Protein AF-A0A7S0R3X5-F1 (afdb_monomer_lite)

Foldseek 3Di:
DDDDDDPPDDDDDDDDPPDPVDDDDPVVVVVDDDDDDDADDPVVQLVVLLCLLLVLCPPAAPQQSVCSNLLSVLLSQLLVVLPVPQDADPVLNVSDGDCVLVVQLSLQLSLADRVAPNANLQSLLSSLLSQCLSRVVSDDDPVVNVVSVVSNLVSSCVRCCVRPHSCSSPDPDSFWAQQLDADPVRGGRTGGDPDVVSLVVSVVVVLVVCVVPDPRDPDDDDPVLSVLLRSVRSQVPDDVRDDDDDDDPPPCPVVSD

pLDDT: mean 91.92, std 6.53, range [55.34, 98.31]

Secondary structure (DSSP, 8-state):
-------S--------TT-TT----HHHHTTS-----PPPPHHHHHHHHHHHHHHHHTTS-HHHHTTHHHHHHHHHHHHHHHHHHS---SS-TT----HHHHHHHHHHHTT--TTT--SHHHHHHHHHHHHHHHTGGG--SHHHHHHHHHHHHHHHHHHHGGGT-HHHHHPSP--EESSS-B-TT-PBP-EE---HHHHHHHHHHHHHHHHHHSS-------HHHHHHHHHHHHHHTSTT------S-TTSSHHHH-

InterPro domains:
  IPR024317 Dynein heavy chain, AAA module D4 [PF12780] (217-256)
  IPR026983 Dynein heavy chain [PTHR22878] (3-257)
  IPR027417 P-loop containing nucleoside triphosphate hydrolase [G3DSA:3.40.50.300] (197-257)
  IPR027417 P-loop containing nucleoside triphosphate hydrolase [SSF52540] (6-150)
  IPR041589 Dynein heavy chain 3, AAA+ lid domain [PF17857] (71-164)

Organism: NCBI:txid1034604

Structure (mmCIF, N/CA/C/O backbone):
data_AF-A0A7S0R3X5-F1
#
_entry.id   AF-A0A7S0R3X5-F1
#
loop_
_atom_site.group_PDB
_atom_site.id
_atom_site.type_symbol
_atom_site.label_atom_id
_atom_site.label_alt_id
_atom_site.label_comp_id
_atom_site.label_asym_id
_atom_site.label_entity_id
_atom_site.label_seq_id
_atom_site.pdbx_PDB_ins_code
_atom_site.Cartn_x
_atom_site.Cartn_y
_atom_site.Cartn_z
_atom_site.occupancy
_atom_site.B_iso_or_equiv
_atom_site.auth_seq_id
_atom_site.auth_comp_id
_atom_site.auth_asym_id
_atom_site.auth_atom_id
_atom_site.pdbx_PDB_model_num
ATOM 1 N N . ILE A 1 1 ? 49.487 -18.764 -10.026 1.00 67.25 1 ILE A N 1
ATOM 2 C CA . ILE A 1 1 ? 48.116 -18.370 -10.435 1.00 67.25 1 ILE A CA 1
ATOM 3 C C . ILE A 1 1 ? 47.310 -19.656 -10.542 1.00 67.25 1 ILE A C 1
ATOM 5 O O . ILE A 1 1 ? 47.700 -20.511 -11.323 1.00 67.25 1 ILE A O 1
ATOM 9 N N . VAL A 1 2 ? 46.287 -19.847 -9.706 1.00 80.44 2 VAL A N 1
ATOM 10 C CA . VAL A 1 2 ? 45.426 -21.042 -9.770 1.00 80.44 2 VAL A CA 1
ATOM 11 C C . VAL A 1 2 ? 44.300 -20.752 -10.759 1.00 80.44 2 VAL A C 1
ATOM 13 O O . VAL A 1 2 ? 43.538 -19.808 -10.552 1.00 80.44 2 VAL A O 1
ATOM 16 N N . LEU A 1 3 ? 44.229 -21.523 -11.843 1.00 87.94 3 LEU A N 1
ATOM 17 C CA . LEU A 1 3 ? 43.143 -21.438 -12.818 1.00 87.94 3 LEU A CA 1
ATOM 18 C C . LEU A 1 3 ? 41.879 -22.057 -12.216 1.00 87.94 3 LEU A C 1
ATOM 20 O O . LEU A 1 3 ? 41.934 -23.135 -11.628 1.00 87.94 3 LEU A O 1
ATOM 24 N N . LYS A 1 4 ? 40.752 -21.356 -12.350 1.00 89.62 4 LYS A N 1
ATOM 25 C CA . LYS A 1 4 ? 39.434 -21.858 -11.956 1.00 89.62 4 LYS A CA 1
ATOM 26 C C . LYS A 1 4 ? 38.615 -22.113 -13.212 1.00 89.62 4 LYS A C 1
ATOM 28 O O . LYS A 1 4 ? 38.440 -21.202 -14.017 1.00 89.62 4 LYS A O 1
ATOM 33 N N . GLU A 1 5 ? 38.116 -23.332 -13.348 1.00 92.81 5 GLU A N 1
ATOM 34 C CA . GLU A 1 5 ? 37.177 -23.719 -14.396 1.00 92.81 5 GLU A CA 1
ATOM 35 C C . GLU A 1 5 ? 35.752 -23.662 -13.836 1.00 92.81 5 GLU A C 1
ATOM 37 O O . GLU A 1 5 ? 35.477 -24.207 -12.765 1.00 92.81 5 GLU A O 1
ATOM 42 N N . ILE A 1 6 ? 34.855 -22.951 -14.526 1.00 91.25 6 ILE A N 1
ATOM 43 C CA . ILE A 1 6 ? 33.441 -22.861 -14.148 1.00 91.25 6 ILE A CA 1
ATOM 44 C C . ILE A 1 6 ? 32.670 -23.870 -14.994 1.00 91.25 6 ILE A C 1
ATOM 46 O O . ILE A 1 6 ? 32.537 -23.696 -16.203 1.00 91.25 6 ILE A O 1
ATOM 50 N N . VAL A 1 7 ? 32.146 -24.908 -14.347 1.00 94.94 7 VAL A N 1
ATOM 51 C CA . VAL A 1 7 ? 31.369 -25.976 -14.988 1.00 94.94 7 VAL A CA 1
ATOM 52 C C . VAL A 1 7 ? 29.891 -25.807 -14.624 1.00 94.94 7 VAL A C 1
ATOM 54 O O . VAL A 1 7 ? 29.571 -25.510 -13.475 1.00 94.94 7 VAL A O 1
ATOM 57 N N . ASN A 1 8 ? 28.985 -26.000 -15.590 1.00 94.50 8 ASN A N 1
ATOM 58 C CA . ASN A 1 8 ? 27.523 -25.969 -15.407 1.00 94.50 8 ASN A CA 1
ATOM 59 C C . ASN A 1 8 ? 26.950 -24.658 -14.822 1.00 94.50 8 ASN A C 1
ATOM 61 O O . ASN A 1 8 ? 26.074 -24.688 -13.960 1.00 94.50 8 ASN A O 1
ATOM 65 N N . CYS A 1 9 ? 27.410 -23.500 -15.303 1.00 93.94 9 CYS A N 1
ATOM 66 C CA . CYS A 1 9 ? 26.859 -22.197 -14.918 1.00 93.94 9 CYS A CA 1
ATOM 67 C C . CYS A 1 9 ? 26.084 -21.550 -16.076 1.00 93.94 9 CYS A C 1
ATOM 69 O O . CYS A 1 9 ? 26.522 -21.589 -17.225 1.00 93.94 9 CYS A O 1
ATOM 71 N N . GLN A 1 10 ? 24.945 -20.930 -15.761 1.00 93.88 10 GLN A N 1
ATOM 72 C CA . GLN A 1 10 ? 24.183 -20.078 -16.673 1.00 93.88 10 GLN A CA 1
ATOM 73 C C . GLN A 1 10 ? 24.061 -18.679 -16.071 1.00 93.88 10 GLN A C 1
ATOM 75 O O . GLN A 1 10 ? 23.895 -18.530 -14.860 1.00 93.88 10 GLN A O 1
ATOM 80 N N . TYR A 1 11 ? 24.128 -17.657 -16.922 1.00 91.62 11 TYR A N 1
ATOM 81 C CA . TYR A 1 11 ? 24.036 -16.261 -16.510 1.00 91.62 11 TYR A CA 1
ATOM 82 C C . TYR A 1 11 ? 22.752 -15.626 -17.034 1.00 91.62 11 TYR A C 1
ATOM 84 O O . TYR A 1 11 ? 22.447 -15.693 -18.223 1.00 91.62 11 TYR A O 1
ATOM 92 N N . THR A 1 12 ? 22.053 -14.933 -16.142 1.00 93.25 12 THR A N 1
ATOM 93 C CA . THR A 1 12 ? 20.916 -14.067 -16.463 1.00 93.25 12 THR A CA 1
ATOM 94 C C . THR A 1 12 ? 21.134 -12.723 -15.789 1.00 93.25 12 THR A C 1
ATOM 96 O O . THR A 1 12 ? 21.519 -12.671 -14.622 1.00 93.25 12 THR A O 1
ATOM 99 N N . ALA A 1 13 ? 20.895 -11.638 -16.521 1.00 90.06 13 ALA A N 1
ATOM 100 C CA . ALA A 1 13 ? 21.049 -10.273 -16.034 1.00 90.06 13 ALA A CA 1
ATOM 101 C C . ALA A 1 13 ? 19.840 -9.429 -16.453 1.00 90.06 13 ALA A C 1
ATOM 103 O O . ALA A 1 13 ? 19.244 -9.666 -17.503 1.00 90.06 13 ALA A O 1
ATOM 104 N N . CYS A 1 14 ? 19.485 -8.436 -15.639 1.00 88.50 14 CYS A N 1
ATOM 105 C CA . CYS A 1 14 ? 18.451 -7.456 -15.948 1.00 88.50 14 CYS A CA 1
ATOM 106 C C . CYS A 1 14 ? 18.970 -6.039 -15.681 1.00 88.50 14 CYS A C 1
ATOM 108 O O . CYS A 1 14 ? 19.863 -5.830 -14.860 1.00 88.50 14 CYS A O 1
ATOM 110 N N . MET A 1 15 ? 18.425 -5.065 -16.404 1.00 85.00 15 MET A N 1
ATOM 111 C CA . MET A 1 15 ? 18.825 -3.664 -16.314 1.00 85.00 15 MET A CA 1
ATOM 112 C C . MET A 1 15 ? 17.597 -2.778 -16.520 1.00 85.00 15 MET A C 1
ATOM 114 O O . MET A 1 15 ? 16.701 -3.133 -17.285 1.00 85.00 15 MET A O 1
ATOM 118 N N . ASN A 1 16 ? 17.542 -1.637 -15.834 1.00 80.12 16 ASN A N 1
ATOM 119 C CA . ASN A 1 16 ? 16.460 -0.673 -16.016 1.00 80.12 16 ASN A CA 1
ATOM 120 C C . ASN A 1 16 ? 16.736 0.169 -17.279 1.00 80.12 16 ASN A C 1
ATOM 122 O O . ASN A 1 16 ? 17.822 0.747 -17.368 1.00 80.12 16 ASN A O 1
ATOM 126 N N . PRO A 1 17 ? 15.800 0.263 -18.242 1.00 69.94 17 PRO A N 1
ATOM 127 C CA . PRO A 1 17 ? 16.008 1.030 -19.472 1.00 69.94 17 PRO A CA 1
ATOM 128 C C . PRO A 1 17 ? 16.150 2.546 -19.247 1.00 69.94 17 PRO A C 1
ATOM 130 O O . PRO A 1 17 ? 16.692 3.236 -20.106 1.00 69.94 17 PRO A O 1
ATOM 133 N N . THR A 1 18 ? 15.674 3.078 -18.115 1.00 58.88 18 THR 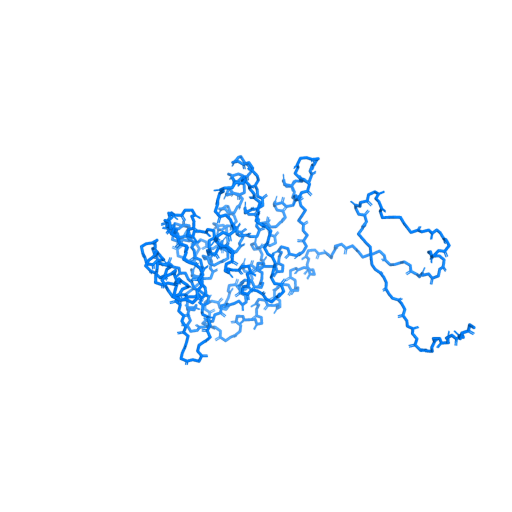A N 1
ATOM 134 C CA . THR A 1 18 ? 15.363 4.514 -17.967 1.00 58.88 18 THR A CA 1
ATOM 135 C C . THR A 1 18 ? 16.392 5.329 -17.171 1.00 58.88 18 THR A C 1
ATOM 137 O O . THR A 1 18 ? 16.029 6.314 -16.534 1.00 58.88 18 THR A O 1
ATOM 140 N N . ALA A 1 19 ? 17.684 4.991 -17.185 1.00 55.34 19 ALA A N 1
ATOM 141 C CA . ALA A 1 19 ? 18.680 5.924 -16.640 1.00 55.34 19 ALA A CA 1
ATOM 142 C C . ALA A 1 19 ? 19.951 5.976 -17.484 1.00 55.34 19 ALA A C 1
ATOM 144 O O . ALA A 1 19 ? 20.592 4.956 -17.721 1.00 55.34 19 ALA A O 1
ATOM 145 N N . GLY A 1 20 ? 20.322 7.193 -17.900 1.00 57.72 20 GLY A N 1
ATOM 146 C CA . GLY A 1 20 ? 21.419 7.497 -18.829 1.00 57.72 20 GLY A CA 1
ATOM 147 C C . GLY A 1 20 ? 22.824 7.054 -18.399 1.00 57.72 20 GLY A C 1
ATOM 148 O O . GLY A 1 20 ? 23.781 7.285 -19.131 1.00 57.72 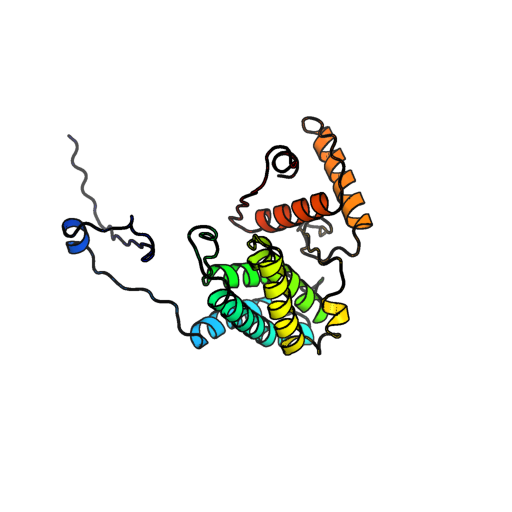20 GLY A O 1
ATOM 149 N N . SER A 1 21 ? 22.960 6.409 -17.240 1.00 64.12 21 SER A N 1
ATOM 150 C CA . SER A 1 21 ? 24.188 5.785 -16.744 1.00 64.12 21 SER A CA 1
ATOM 151 C C . SER A 1 21 ? 24.261 4.268 -16.986 1.00 64.12 21 SER A C 1
ATOM 153 O O . SER A 1 21 ? 25.326 3.681 -16.797 1.00 64.12 21 SER A O 1
ATOM 155 N N . PHE A 1 22 ? 23.179 3.617 -17.425 1.00 73.88 22 PHE A N 1
ATOM 156 C CA . PHE A 1 22 ? 23.127 2.167 -17.631 1.00 73.88 22 PHE A CA 1
ATOM 157 C C . PHE A 1 22 ? 23.398 1.790 -19.095 1.00 73.88 22 PHE A C 1
ATOM 159 O O . PHE A 1 22 ? 22.478 1.584 -19.882 1.00 73.88 22 PHE A O 1
ATOM 166 N N . ASN A 1 23 ? 24.678 1.682 -19.464 1.00 78.31 23 ASN A N 1
ATOM 167 C CA . ASN A 1 23 ? 25.098 1.221 -20.791 1.00 78.31 23 ASN A CA 1
ATOM 168 C C . ASN A 1 23 ? 25.833 -0.121 -20.699 1.00 78.31 23 ASN A C 1
ATOM 170 O O . ASN A 1 23 ? 26.762 -0.280 -19.906 1.00 78.31 23 ASN A O 1
ATOM 174 N N . ILE A 1 24 ? 25.464 -1.077 -21.555 1.00 83.50 24 ILE A N 1
ATOM 175 C CA . ILE A 1 24 ? 26.179 -2.352 -21.696 1.00 83.50 24 ILE A CA 1
ATOM 176 C C . ILE A 1 24 ? 27.199 -2.203 -22.821 1.00 83.50 24 ILE A C 1
ATOM 178 O O . ILE A 1 24 ? 26.866 -1.795 -23.934 1.00 83.50 24 ILE A O 1
ATOM 182 N N . THR A 1 25 ? 28.460 -2.547 -22.554 1.00 88.19 25 THR A N 1
ATOM 183 C CA . THR A 1 25 ? 29.486 -2.507 -23.602 1.00 88.19 25 THR A CA 1
ATOM 184 C C . THR A 1 25 ? 29.156 -3.518 -24.711 1.00 88.19 25 THR A C 1
ATOM 186 O O . THR A 1 25 ? 28.799 -4.661 -24.404 1.00 88.19 25 THR A O 1
ATOM 189 N N . PRO A 1 26 ? 29.348 -3.182 -26.003 1.00 90.44 26 PRO A N 1
ATOM 190 C CA . PRO A 1 26 ? 29.063 -4.111 -27.100 1.00 90.44 26 PRO A CA 1
ATOM 191 C C . PRO A 1 26 ? 29.815 -5.445 -26.992 1.00 90.44 26 PRO A C 1
ATOM 193 O O . PRO A 1 26 ? 29.329 -6.471 -27.459 1.00 90.44 26 PRO A O 1
ATOM 196 N N . ARG A 1 27 ? 30.996 -5.452 -26.356 1.00 94.38 27 ARG A N 1
ATOM 197 C CA . ARG A 1 27 ? 31.781 -6.669 -26.108 1.00 94.38 27 ARG A CA 1
ATOM 198 C C . ARG A 1 27 ? 31.056 -7.631 -25.170 1.00 94.38 27 ARG A C 1
ATOM 200 O O . ARG A 1 27 ? 31.008 -8.819 -25.468 1.00 94.38 27 ARG A O 1
ATOM 207 N N . MET A 1 28 ? 30.502 -7.119 -24.072 1.00 89.62 28 MET A N 1
ATOM 208 C CA . MET A 1 28 ? 29.738 -7.935 -23.131 1.00 89.62 28 MET A CA 1
ATOM 209 C C . MET A 1 28 ? 28.397 -8.341 -23.742 1.00 89.62 28 MET A C 1
ATOM 211 O O . MET A 1 28 ? 28.028 -9.505 -23.679 1.00 89.62 28 MET A O 1
ATOM 215 N N . GLN A 1 29 ? 27.726 -7.423 -24.444 1.00 89.62 29 GLN A N 1
ATOM 216 C CA . GLN A 1 29 ? 26.434 -7.687 -25.079 1.00 89.62 29 GLN A CA 1
ATOM 217 C C . GLN A 1 29 ? 26.472 -8.846 -26.091 1.00 89.62 29 GLN A C 1
ATOM 219 O O . GLN A 1 29 ? 25.501 -9.584 -26.200 1.00 89.62 29 GLN A O 1
ATOM 224 N N . ARG A 1 30 ? 27.589 -9.059 -26.800 1.00 92.75 30 ARG A N 1
ATOM 225 C CA . ARG A 1 30 ? 27.747 -10.201 -27.726 1.00 92.75 30 ARG A CA 1
ATOM 226 C C . ARG A 1 30 ? 27.675 -11.572 -27.043 1.00 92.75 30 ARG A C 1
ATOM 228 O O . ARG A 1 30 ? 27.458 -12.559 -27.734 1.00 92.75 30 ARG A O 1
ATOM 235 N N . GLN A 1 31 ? 27.886 -11.640 -25.728 1.00 92.56 31 GLN A N 1
ATOM 236 C CA . GLN A 1 31 ? 27.835 -12.886 -24.955 1.00 92.56 31 GLN A CA 1
ATOM 237 C C . GLN A 1 31 ? 26.421 -13.224 -24.461 1.00 92.56 31 GLN A C 1
ATOM 239 O O . GLN A 1 31 ? 26.206 -14.321 -23.954 1.00 92.56 31 GLN A O 1
ATOM 244 N N . PHE A 1 32 ? 25.465 -12.302 -24.602 1.00 92.56 32 PHE A N 1
ATOM 245 C CA . PHE A 1 32 ? 24.109 -12.443 -24.080 1.00 92.56 32 PHE A CA 1
ATOM 246 C C . PHE A 1 32 ? 23.070 -12.278 -25.189 1.00 92.56 32 PHE A C 1
ATOM 248 O O . PHE A 1 32 ? 23.184 -11.410 -26.054 1.00 92.56 32 PHE A O 1
ATOM 255 N N . VAL A 1 33 ? 22.001 -13.069 -25.112 1.00 92.50 33 VAL A N 1
ATOM 256 C CA . VAL A 1 33 ? 20.750 -12.775 -25.820 1.00 92.50 33 VAL A CA 1
ATOM 257 C C . VAL A 1 33 ? 19.966 -11.762 -24.989 1.00 92.50 33 VAL A C 1
ATOM 259 O O . VAL A 1 33 ? 19.742 -11.981 -23.800 1.00 92.50 33 VAL A O 1
ATOM 262 N N . THR A 1 34 ? 19.537 -10.661 -25.607 1.00 89.69 34 THR A N 1
ATOM 263 C CA . THR A 1 34 ? 18.721 -9.642 -24.931 1.00 89.69 34 THR A CA 1
ATOM 264 C C . THR A 1 34 ? 17.245 -9.871 -25.192 1.00 89.69 34 THR A C 1
ATOM 266 O O . THR A 1 34 ? 16.811 -9.917 -26.341 1.00 89.69 34 THR A O 1
ATOM 269 N N . LEU A 1 35 ? 16.471 -9.940 -24.111 1.00 91.31 35 LEU A N 1
ATOM 270 C CA . LEU A 1 35 ? 15.014 -9.986 -24.140 1.00 91.31 35 LEU A CA 1
ATOM 271 C C . LEU A 1 35 ? 14.468 -8.689 -23.540 1.00 91.31 35 LEU A C 1
ATOM 273 O O . LEU A 1 35 ? 14.763 -8.356 -22.392 1.00 91.31 35 LEU A O 1
ATOM 277 N N . ALA A 1 36 ? 13.679 -7.947 -24.316 1.00 88.62 36 ALA A N 1
ATOM 278 C CA . ALA A 1 36 ? 13.024 -6.740 -23.831 1.00 88.62 36 ALA A CA 1
ATOM 279 C C . ALA A 1 36 ? 11.737 -7.115 -23.084 1.00 88.62 36 ALA A C 1
ATOM 281 O O . ALA A 1 36 ? 10.758 -7.535 -23.699 1.00 88.62 36 ALA A O 1
ATOM 282 N N . VAL A 1 37 ? 11.735 -6.952 -21.761 1.00 87.06 37 VAL A N 1
ATOM 283 C CA . VAL A 1 37 ? 10.557 -7.199 -20.919 1.00 87.06 37 VAL A CA 1
ATOM 284 C C . VAL A 1 37 ? 9.789 -5.892 -20.754 1.00 87.06 37 VAL A C 1
ATOM 286 O O . VAL A 1 37 ? 10.240 -4.980 -20.064 1.00 87.06 37 VAL A O 1
ATOM 289 N N . GLN A 1 38 ? 8.646 -5.794 -21.427 1.00 84.38 38 GLN A N 1
ATOM 290 C CA . GLN A 1 38 ? 7.736 -4.655 -21.318 1.00 84.38 38 GLN A CA 1
ATOM 291 C C . GLN A 1 38 ? 6.718 -4.874 -20.198 1.00 84.38 38 GLN A C 1
ATOM 293 O O . GLN A 1 38 ? 6.539 -5.992 -19.710 1.00 84.38 38 GLN A O 1
ATOM 298 N N . MET A 1 39 ? 6.027 -3.800 -19.811 1.00 83.50 39 MET A N 1
ATOM 299 C CA . MET A 1 39 ? 4.882 -3.926 -18.915 1.00 83.50 39 MET A CA 1
ATOM 300 C C . MET A 1 39 ? 3.825 -4.853 -19.542 1.00 83.50 39 MET A C 1
ATOM 302 O O . MET A 1 39 ? 3.508 -4.696 -20.725 1.00 83.50 39 MET A O 1
ATOM 306 N N . PRO A 1 40 ? 3.280 -5.815 -18.779 1.00 90.75 40 PRO A N 1
ATOM 307 C CA . PRO A 1 40 ? 2.222 -6.690 -19.259 1.00 90.75 40 PRO A CA 1
ATOM 308 C C . PRO A 1 40 ? 0.954 -5.893 -19.586 1.00 90.75 40 PRO A C 1
ATOM 310 O O . PRO A 1 40 ? 0.707 -4.821 -19.032 1.00 90.75 40 PRO A O 1
ATOM 313 N N . GLY A 1 41 ? 0.133 -6.441 -20.484 1.00 91.12 41 GLY A N 1
ATOM 314 C CA . GLY A 1 41 ? -1.157 -5.848 -20.829 1.00 91.12 41 GLY A CA 1
ATOM 315 C C . GLY A 1 41 ? -2.112 -5.782 -19.626 1.00 91.12 41 GLY A C 1
ATOM 316 O O . GLY A 1 41 ? -1.991 -6.594 -18.703 1.00 91.12 41 GLY A O 1
ATOM 317 N N . PRO A 1 42 ? -3.089 -4.857 -19.637 1.00 91.56 42 PRO A N 1
ATOM 318 C CA . PRO A 1 42 ? -3.989 -4.617 -18.505 1.00 91.56 42 PRO A CA 1
ATOM 319 C C . PRO A 1 42 ? -4.774 -5.866 -18.082 1.00 91.56 42 PRO A C 1
ATOM 321 O O . PRO A 1 42 ? -4.923 -6.107 -16.889 1.00 91.56 42 PRO A O 1
ATOM 324 N N . GLU A 1 43 ? -5.188 -6.709 -19.031 1.00 94.69 43 GLU A N 1
ATOM 325 C CA . GLU A 1 43 ? -5.900 -7.963 -18.739 1.00 94.69 43 GLU A CA 1
ATOM 326 C C . GLU A 1 43 ? -5.040 -8.968 -17.962 1.00 94.69 43 GLU A C 1
ATOM 328 O O . GLU A 1 43 ? -5.515 -9.628 -17.039 1.00 94.69 43 GLU A O 1
ATOM 333 N N . ILE A 1 44 ? -3.746 -9.051 -18.290 1.00 95.44 44 ILE A N 1
ATOM 334 C CA . ILE A 1 44 ? -2.799 -9.926 -17.587 1.00 95.44 44 ILE A CA 1
ATOM 335 C C . ILE A 1 44 ? -2.578 -9.398 -16.171 1.00 95.44 44 ILE A C 1
ATOM 337 O O . ILE A 1 44 ? -2.637 -10.165 -15.213 1.00 95.44 44 ILE A O 1
ATOM 341 N N . VAL A 1 45 ? -2.371 -8.084 -16.033 1.00 94.88 45 VAL A N 1
ATOM 342 C CA . VAL A 1 45 ? -2.238 -7.424 -14.727 1.00 94.88 45 VAL A CA 1
ATOM 343 C C . VAL A 1 45 ? -3.468 -7.707 -13.866 1.00 94.88 45 VAL A C 1
ATOM 345 O O . VAL A 1 45 ? -3.328 -8.183 -12.739 1.00 94.88 45 VAL A O 1
ATOM 348 N N . ARG A 1 46 ? -4.669 -7.491 -14.413 1.00 97.00 46 ARG A N 1
ATOM 349 C CA . ARG A 1 46 ? -5.934 -7.777 -13.734 1.00 97.00 46 ARG A CA 1
ATOM 350 C C . ARG A 1 46 ? -6.019 -9.232 -13.295 1.00 97.00 46 ARG A C 1
ATOM 352 O O . ARG A 1 46 ? -6.298 -9.482 -12.128 1.00 97.00 46 ARG A O 1
ATOM 359 N N . SER A 1 47 ? -5.728 -10.176 -14.189 1.00 97.56 47 SER A N 1
ATOM 360 C CA . SER A 1 47 ? -5.776 -11.608 -13.879 1.00 97.56 47 SER A CA 1
ATOM 361 C C . SER A 1 47 ? -4.834 -11.993 -12.736 1.00 97.56 47 SER A C 1
ATOM 363 O O . SER A 1 47 ? -5.235 -12.753 -11.858 1.00 97.56 47 SER A O 1
ATOM 365 N N . VAL A 1 48 ? -3.601 -11.475 -12.726 1.00 97.00 48 VAL A N 1
ATOM 366 C CA . VAL A 1 48 ? -2.603 -11.792 -11.691 1.00 97.00 48 VAL A CA 1
ATOM 367 C C . VAL A 1 48 ? -3.065 -11.304 -10.320 1.00 97.00 48 VAL A C 1
ATOM 369 O O . VAL A 1 48 ? -3.104 -12.083 -9.369 1.00 97.00 48 VAL A O 1
ATOM 372 N N . TYR A 1 49 ? -3.445 -10.029 -10.206 1.00 97.62 49 TYR A N 1
ATOM 373 C CA . TYR A 1 49 ? -3.854 -9.473 -8.914 1.00 97.62 49 TYR A CA 1
ATOM 374 C C . TYR A 1 49 ? -5.216 -9.995 -8.455 1.00 97.62 49 TYR A C 1
ATOM 376 O O . TYR A 1 49 ? -5.409 -10.191 -7.258 1.00 97.62 49 TYR A O 1
ATOM 384 N N . PHE A 1 50 ? -6.124 -10.303 -9.386 1.00 98.00 50 PHE A N 1
ATOM 385 C CA . PHE A 1 50 ? -7.378 -10.983 -9.069 1.00 98.00 50 PHE A CA 1
ATOM 386 C C . PHE A 1 50 ? -7.133 -12.341 -8.421 1.00 98.00 50 PHE A C 1
ATOM 388 O O . PHE A 1 50 ? -7.645 -12.571 -7.336 1.00 98.00 50 PHE A O 1
ATOM 395 N N . GLN A 1 51 ? -6.298 -13.199 -9.011 1.00 98.00 51 GLN A N 1
ATOM 396 C CA . GLN A 1 51 ? -6.010 -14.520 -8.439 1.00 98.00 51 GLN A CA 1
ATOM 397 C C . GLN A 1 51 ? -5.384 -14.440 -7.040 1.00 98.00 51 GLN A C 1
ATOM 399 O O . GLN A 1 51 ? -5.699 -15.263 -6.184 1.00 98.00 51 GLN A O 1
ATOM 404 N N . ILE A 1 52 ? -4.524 -13.447 -6.794 1.00 97.81 52 ILE A N 1
ATOM 405 C CA . ILE A 1 52 ? -3.900 -13.238 -5.479 1.00 97.81 52 ILE A CA 1
ATOM 406 C C . ILE A 1 52 ? -4.948 -12.832 -4.438 1.00 97.81 52 ILE A C 1
ATOM 408 O O . ILE A 1 52 ? -5.027 -13.448 -3.376 1.00 97.81 52 ILE A O 1
ATOM 412 N N . ILE A 1 53 ? -5.744 -11.801 -4.734 1.00 98.00 53 ILE A N 1
ATOM 413 C CA . ILE A 1 53 ? -6.726 -11.266 -3.784 1.00 98.00 53 ILE A CA 1
ATOM 414 C C . ILE A 1 53 ? -7.876 -12.250 -3.572 1.00 98.00 53 ILE A C 1
ATOM 416 O O . ILE A 1 53 ? -8.263 -12.488 -2.434 1.00 98.00 53 ILE A O 1
ATOM 420 N N . ASP A 1 54 ? -8.387 -12.855 -4.640 1.00 97.94 54 ASP A N 1
ATOM 421 C CA . ASP A 1 54 ? -9.473 -13.831 -4.565 1.00 97.94 54 ASP A CA 1
ATOM 422 C C . ASP A 1 54 ? -9.047 -15.101 -3.822 1.00 97.94 54 ASP A C 1
ATOM 424 O O . ASP A 1 54 ? -9.770 -15.592 -2.959 1.00 97.94 54 ASP A O 1
ATOM 428 N N . GLY A 1 55 ? -7.822 -15.574 -4.072 1.00 97.81 55 GLY A N 1
ATOM 429 C CA . GLY A 1 55 ? -7.235 -16.681 -3.324 1.00 97.81 55 GLY A CA 1
ATOM 430 C C . GLY A 1 55 ? -7.082 -16.375 -1.832 1.00 97.81 55 GLY A C 1
ATOM 431 O O . GLY A 1 55 ? -7.358 -17.246 -1.011 1.00 97.81 55 GLY A O 1
ATOM 432 N N . HIS A 1 56 ? -6.687 -15.146 -1.475 1.00 97.69 56 HIS A N 1
ATOM 433 C CA . HIS A 1 56 ? -6.573 -14.711 -0.076 1.00 97.69 56 HIS A CA 1
ATOM 434 C C . HIS A 1 56 ? -7.934 -14.579 0.611 1.00 97.69 56 HIS A C 1
ATOM 436 O O . HIS A 1 56 ? -8.098 -15.027 1.741 1.00 97.69 56 HIS A O 1
ATOM 442 N N . LEU A 1 57 ? -8.920 -13.988 -0.069 1.00 97.12 57 LEU A N 1
ATOM 443 C CA . LEU A 1 57 ? -10.267 -13.786 0.472 1.00 97.12 57 LEU A CA 1
ATOM 444 C C . LEU A 1 57 ? -11.121 -15.063 0.459 1.00 97.12 57 LEU A C 1
ATOM 446 O O . LEU A 1 57 ? -12.245 -15.067 0.969 1.00 97.12 57 LEU A O 1
ATOM 450 N N . ASN A 1 58 ? -10.600 -16.167 -0.075 1.00 95.44 58 ASN A N 1
ATOM 451 C CA . ASN A 1 58 ? -11.260 -17.459 -0.008 1.00 95.44 58 ASN A CA 1
ATOM 452 C C . ASN A 1 58 ? -11.402 -17.919 1.456 1.00 95.44 58 ASN A C 1
ATOM 454 O O . ASN A 1 58 ? -10.431 -17.999 2.206 1.00 95.44 58 ASN A O 1
ATOM 458 N N . GLY A 1 59 ? -12.631 -18.224 1.872 1.00 93.69 59 GLY A N 1
ATOM 459 C CA . GLY A 1 59 ? -12.953 -18.605 3.251 1.00 93.69 59 GLY A CA 1
ATOM 460 C C . GLY A 1 59 ? -13.254 -17.436 4.195 1.00 93.69 59 GLY A C 1
ATOM 461 O O . GLY A 1 59 ? -13.512 -17.680 5.375 1.00 93.69 59 GLY A O 1
ATOM 462 N N . PHE A 1 60 ? -13.250 -16.193 3.702 1.00 97.31 60 PHE A N 1
ATOM 463 C CA . PHE A 1 60 ? -13.874 -15.059 4.390 1.00 97.31 60 PHE A CA 1
ATOM 464 C C . PHE A 1 60 ? -15.401 -15.110 4.222 1.00 97.31 60 PHE A C 1
ATOM 466 O O . PHE A 1 60 ? -15.931 -15.874 3.410 1.00 97.31 60 PHE A O 1
ATOM 473 N N . ASP A 1 61 ? -16.116 -14.272 4.976 1.00 96.31 61 ASP A N 1
ATOM 474 C CA . ASP A 1 61 ? -17.565 -14.120 4.834 1.00 96.31 61 ASP A CA 1
ATOM 475 C C . ASP A 1 61 ? -17.946 -13.775 3.385 1.00 96.31 61 ASP A C 1
ATOM 477 O O . ASP A 1 61 ? -17.248 -13.025 2.700 1.00 96.31 61 ASP A O 1
ATOM 481 N N . ALA A 1 62 ? -19.075 -14.310 2.907 1.00 95.94 62 ALA A N 1
ATOM 482 C CA . ALA A 1 62 ? -19.439 -14.282 1.487 1.00 95.94 62 ALA A CA 1
ATOM 483 C C . ALA A 1 62 ? -19.478 -12.869 0.879 1.00 95.94 62 ALA A C 1
ATOM 485 O O . ALA A 1 62 ? -19.135 -12.689 -0.290 1.00 95.94 62 ALA A O 1
ATOM 486 N N . ASP A 1 63 ? -19.883 -11.865 1.654 1.00 95.31 63 ASP A N 1
ATOM 487 C CA . ASP A 1 63 ? -19.932 -10.478 1.186 1.00 95.31 63 ASP A CA 1
ATOM 488 C C . ASP A 1 63 ? -18.539 -9.846 1.097 1.00 95.31 63 ASP A C 1
ATOM 490 O O . ASP A 1 63 ? -18.291 -9.031 0.210 1.00 95.31 63 ASP A O 1
ATOM 494 N N . VAL A 1 64 ? -17.606 -10.267 1.955 1.00 96.31 64 VAL A N 1
ATOM 495 C CA . VAL A 1 64 ? -16.197 -9.859 1.903 1.00 96.31 64 VAL A CA 1
ATOM 496 C C . VAL A 1 64 ? -15.484 -10.562 0.749 1.00 96.31 64 VAL A C 1
ATOM 498 O O . VAL A 1 64 ? -14.788 -9.907 -0.022 1.00 96.31 64 VAL A O 1
ATOM 501 N N . ALA A 1 65 ? -15.716 -11.862 0.556 1.00 95.75 65 ALA A N 1
ATOM 502 C CA . ALA A 1 65 ? -15.120 -12.634 -0.536 1.00 95.75 65 ALA A CA 1
ATOM 503 C C . ALA A 1 65 ? -15.498 -12.089 -1.929 1.00 95.75 65 ALA A C 1
ATOM 505 O O . ALA A 1 65 ? -14.680 -12.072 -2.844 1.00 95.75 65 ALA A O 1
ATOM 506 N N . LYS A 1 66 ? -16.712 -11.548 -2.100 1.00 95.31 66 LYS A N 1
ATOM 507 C CA . LYS A 1 66 ? -17.146 -10.919 -3.365 1.00 95.31 66 LYS A CA 1
ATOM 508 C C . LYS A 1 66 ? -16.417 -9.606 -3.692 1.00 95.31 66 LYS A C 1
ATOM 510 O O . LYS A 1 66 ? -16.529 -9.119 -4.820 1.00 95.31 66 LYS A O 1
ATOM 515 N N . MET A 1 67 ? -15.671 -9.025 -2.748 1.00 96.56 67 MET A N 1
ATOM 516 C CA . MET A 1 67 ? -14.969 -7.750 -2.941 1.00 96.56 67 MET A CA 1
ATOM 517 C C . MET A 1 67 ? -13.742 -7.857 -3.852 1.00 96.56 67 MET A C 1
ATOM 519 O O . MET A 1 67 ? -13.292 -6.823 -4.349 1.00 96.56 67 MET A O 1
ATOM 523 N N . SER A 1 68 ? -13.223 -9.062 -4.120 1.00 96.75 68 SER A N 1
ATOM 524 C CA . SER A 1 68 ? -11.994 -9.288 -4.900 1.00 96.75 68 SER A CA 1
ATOM 525 C C . SER A 1 68 ? -11.969 -8.521 -6.224 1.00 96.75 68 SER A C 1
ATOM 527 O O . SER A 1 68 ? -11.010 -7.808 -6.514 1.00 96.75 68 SER A O 1
ATOM 529 N N . ASN A 1 69 ? -13.054 -8.604 -7.006 1.00 96.50 69 ASN A N 1
ATOM 530 C CA . ASN A 1 69 ? -13.158 -7.906 -8.293 1.00 96.50 69 ASN A CA 1
ATOM 531 C C . ASN A 1 69 ? -13.071 -6.384 -8.119 1.00 96.50 69 ASN A C 1
ATOM 533 O O . ASN A 1 69 ? -12.248 -5.735 -8.760 1.00 96.50 69 ASN A O 1
ATOM 537 N N . LYS A 1 70 ? -13.873 -5.825 -7.204 1.00 97.56 70 LYS A N 1
ATOM 538 C CA . LYS A 1 70 ? -13.915 -4.379 -6.944 1.00 97.56 70 LYS A CA 1
ATOM 539 C C . LYS A 1 70 ? -12.563 -3.846 -6.477 1.00 97.56 70 LYS A C 1
ATOM 541 O O . LYS A 1 70 ? -12.139 -2.797 -6.944 1.00 97.56 70 LYS A O 1
ATOM 546 N N . LEU A 1 71 ? -11.878 -4.572 -5.592 1.00 98.12 71 LEU A N 1
ATOM 547 C CA . LEU A 1 71 ? -10.560 -4.188 -5.078 1.00 98.12 71 LEU A CA 1
ATOM 548 C C . LEU A 1 71 ? -9.519 -4.100 -6.191 1.00 98.12 71 LEU A C 1
ATOM 550 O O . LEU A 1 71 ? -8.765 -3.126 -6.259 1.00 98.12 71 LEU A O 1
ATOM 554 N N . VAL A 1 72 ? -9.480 -5.094 -7.075 1.00 98.00 72 VAL A N 1
ATOM 555 C CA . VAL A 1 72 ? -8.500 -5.133 -8.165 1.00 98.00 72 VAL A CA 1
ATOM 556 C C . VAL A 1 72 ? -8.809 -4.078 -9.219 1.00 98.00 72 VAL A C 1
ATOM 558 O O . VAL A 1 72 ? -7.907 -3.330 -9.602 1.00 98.00 72 VAL A O 1
ATOM 561 N N . ASP A 1 73 ? -10.073 -3.945 -9.619 1.00 97.94 73 ASP A N 1
ATOM 562 C CA . ASP A 1 73 ? -10.491 -2.964 -10.624 1.00 97.94 73 ASP A CA 1
ATOM 563 C C . ASP A 1 73 ? -10.279 -1.523 -10.129 1.00 97.94 73 ASP A C 1
ATOM 565 O O . ASP A 1 73 ? -9.705 -0.697 -10.847 1.00 97.94 73 ASP A O 1
ATOM 569 N N . ALA A 1 74 ? -10.614 -1.242 -8.865 1.00 98.25 74 ALA A N 1
ATOM 570 C CA . ALA A 1 74 ? -10.331 0.042 -8.225 1.00 98.25 74 ALA A CA 1
ATOM 571 C C . ALA A 1 74 ? -8.823 0.333 -8.158 1.00 98.25 74 ALA A C 1
ATOM 573 O O . ALA A 1 74 ? -8.389 1.449 -8.457 1.00 98.25 74 ALA A O 1
ATOM 574 N N . THR A 1 75 ? -8.006 -0.666 -7.802 1.00 98.25 75 THR A N 1
ATOM 575 C CA . THR A 1 75 ? -6.543 -0.512 -7.714 1.00 98.25 75 THR A CA 1
ATOM 576 C C . THR A 1 75 ? -5.930 -0.202 -9.078 1.00 98.25 75 THR A C 1
ATOM 578 O O . THR A 1 75 ? -5.093 0.695 -9.173 1.00 98.25 75 THR A O 1
ATOM 581 N N . ILE A 1 76 ? -6.359 -0.895 -10.137 1.00 97.06 76 ILE A N 1
ATOM 582 C CA . ILE A 1 76 ? -5.878 -0.667 -11.509 1.00 97.06 76 ILE A CA 1
ATOM 583 C C . ILE A 1 76 ? -6.278 0.724 -12.000 1.00 97.06 76 ILE A C 1
ATOM 585 O O . ILE A 1 76 ? -5.452 1.440 -12.573 1.00 97.06 76 ILE A O 1
ATOM 589 N N . GLU A 1 77 ? -7.528 1.131 -11.771 1.00 97.88 77 GLU A N 1
ATOM 590 C CA . GLU A 1 77 ? -8.003 2.444 -12.202 1.00 97.88 77 GLU A CA 1
ATOM 591 C C . GLU A 1 77 ? -7.264 3.577 -11.488 1.00 97.88 77 GLU A C 1
ATOM 593 O O . GLU A 1 77 ? -6.766 4.489 -12.155 1.00 97.88 77 GLU A O 1
ATOM 598 N N . LEU A 1 78 ? -7.124 3.495 -10.160 1.00 98.31 78 LEU A N 1
ATOM 599 C CA . LEU A 1 78 ? -6.387 4.490 -9.383 1.00 98.31 78 LEU A CA 1
ATOM 600 C C . LEU A 1 78 ? -4.909 4.532 -9.785 1.00 98.31 78 LEU A C 1
ATOM 602 O O . LEU A 1 78 ? -4.365 5.614 -10.002 1.00 98.31 78 LEU A O 1
ATOM 606 N N . HIS A 1 79 ? -4.267 3.372 -9.943 1.00 96.94 79 HIS A N 1
ATOM 607 C CA . HIS A 1 79 ? -2.873 3.283 -10.384 1.00 96.94 79 HIS A CA 1
ATOM 608 C C . HIS A 1 79 ? -2.668 3.948 -11.748 1.00 96.94 79 HIS A C 1
ATOM 610 O O . HIS A 1 79 ? -1.751 4.755 -11.906 1.00 96.94 79 HIS A O 1
ATOM 616 N N . ARG A 1 80 ? -3.568 3.706 -12.708 1.00 95.56 80 ARG A N 1
ATOM 617 C CA . ARG A 1 80 ? -3.528 4.349 -14.028 1.00 95.56 80 ARG A CA 1
ATOM 618 C C . ARG A 1 80 ? -3.695 5.868 -13.937 1.00 95.56 80 ARG A C 1
ATOM 620 O O . ARG A 1 80 ? -2.979 6.598 -14.622 1.00 95.56 80 ARG A O 1
ATOM 627 N N . LEU A 1 81 ? -4.618 6.354 -13.102 1.00 97.31 81 LEU A N 1
ATOM 628 C CA . LEU A 1 81 ? -4.798 7.792 -12.870 1.00 97.31 81 LEU A CA 1
ATOM 629 C C . LEU A 1 81 ? -3.531 8.423 -12.286 1.00 97.31 81 LEU A C 1
ATOM 631 O O . LEU A 1 81 ? -3.109 9.480 -12.763 1.00 97.31 81 LEU A O 1
ATOM 635 N N . VAL A 1 82 ? -2.902 7.754 -11.315 1.00 96.75 82 VAL A N 1
ATOM 636 C CA . VAL A 1 82 ? -1.652 8.205 -10.693 1.00 96.75 82 VAL A CA 1
ATOM 637 C C . VAL A 1 82 ? -0.519 8.246 -11.718 1.00 96.75 82 VAL A C 1
ATOM 639 O O . VAL A 1 82 ? 0.097 9.297 -11.887 1.00 96.75 82 VAL A O 1
ATOM 642 N N . MET A 1 83 ? -0.293 7.156 -12.459 1.00 93.38 83 MET A N 1
ATOM 643 C CA . MET A 1 83 ? 0.762 7.080 -13.480 1.00 93.38 83 MET A CA 1
ATOM 644 C C . MET A 1 83 ? 0.636 8.170 -14.549 1.00 93.38 83 MET A C 1
ATOM 646 O O . MET A 1 83 ? 1.641 8.731 -14.973 1.00 93.38 83 MET A O 1
ATOM 650 N N . ASN A 1 84 ? -0.588 8.485 -14.977 1.00 94.00 84 ASN A N 1
ATOM 651 C CA . ASN A 1 84 ? -0.814 9.451 -16.052 1.00 94.00 84 ASN A CA 1
ATOM 652 C C . ASN A 1 84 ? -0.707 10.915 -15.595 1.00 94.00 84 ASN A C 1
ATOM 654 O O . ASN A 1 84 ? -0.522 11.796 -16.432 1.00 94.00 84 ASN A O 1
ATOM 658 N N . ASN A 1 85 ? -0.856 11.194 -14.296 1.00 94.88 85 ASN A N 1
ATOM 659 C CA . ASN A 1 85 ? -0.890 12.564 -13.773 1.00 94.88 85 ASN A CA 1
ATOM 660 C C . ASN A 1 85 ? 0.360 12.954 -12.982 1.00 94.88 85 ASN A C 1
ATOM 662 O O . ASN A 1 85 ? 0.707 14.134 -12.952 1.00 94.88 85 ASN A O 1
ATOM 666 N N . PHE A 1 86 ? 1.024 11.992 -12.344 1.00 94.81 86 PHE A N 1
ATOM 667 C CA . PHE A 1 86 ? 2.187 12.227 -11.495 1.00 94.81 86 PHE A CA 1
ATOM 668 C C . PHE A 1 86 ? 3.440 11.694 -12.184 1.00 94.81 86 PHE A C 1
ATOM 670 O O . PHE A 1 86 ? 3.943 10.617 -11.872 1.00 94.81 86 PHE A O 1
ATOM 677 N N . LEU A 1 87 ? 3.924 12.466 -13.155 1.00 90.88 87 LEU A N 1
ATOM 678 C CA . LEU A 1 87 ? 5.107 12.125 -13.939 1.00 90.88 87 LEU A CA 1
ATOM 679 C C . LEU A 1 87 ? 6.398 12.572 -13.236 1.00 90.88 87 LEU A C 1
ATOM 681 O O . LEU A 1 87 ? 6.412 13.620 -12.577 1.00 90.88 87 LEU A O 1
ATOM 685 N N . PRO A 1 88 ? 7.501 11.823 -13.403 1.00 90.12 88 PRO A N 1
ATOM 686 C CA . PRO A 1 88 ? 8.785 12.209 -12.847 1.00 90.12 88 PRO A CA 1
ATOM 687 C C . PRO A 1 88 ? 9.313 13.480 -13.521 1.00 90.12 88 PRO A C 1
ATOM 689 O O . PRO A 1 88 ? 9.215 13.662 -14.733 1.00 90.12 88 PRO A O 1
ATOM 692 N N . SER A 1 89 ? 9.917 14.355 -12.721 1.00 87.19 89 SER A N 1
ATOM 693 C CA . SER A 1 89 ? 10.621 15.556 -13.183 1.00 87.19 89 SER A CA 1
ATOM 694 C C . SER A 1 89 ? 11.978 15.675 -12.491 1.00 87.19 89 SER A C 1
ATOM 696 O O . SER A 1 89 ? 12.275 14.902 -11.582 1.00 87.19 89 SER A O 1
ATOM 698 N N . ALA A 1 90 ? 12.798 16.662 -12.865 1.00 85.19 90 ALA A N 1
ATOM 699 C CA . ALA A 1 90 ? 14.077 16.913 -12.189 1.00 85.19 90 ALA A CA 1
ATOM 700 C C . ALA A 1 90 ? 13.914 17.152 -10.672 1.00 85.19 90 ALA A C 1
ATOM 702 O O . ALA A 1 90 ? 14.774 16.765 -9.888 1.00 85.19 90 ALA A O 1
ATOM 703 N N . VAL A 1 91 ? 12.789 17.744 -10.256 1.00 86.00 91 VAL A N 1
ATOM 704 C CA . VAL A 1 91 ? 12.466 18.002 -8.842 1.00 86.00 91 VAL A CA 1
ATOM 705 C C . VAL A 1 91 ? 11.731 16.814 -8.209 1.00 86.00 91 VAL A C 1
ATOM 707 O O . VAL A 1 91 ? 11.950 16.491 -7.045 1.00 86.00 91 VAL A O 1
ATOM 710 N N . LYS A 1 92 ? 10.878 16.127 -8.979 1.00 88.50 92 LYS A N 1
ATOM 711 C CA . LYS A 1 92 ? 10.025 15.017 -8.523 1.00 88.50 92 LYS A CA 1
ATOM 712 C C . LYS A 1 92 ? 10.494 13.682 -9.104 1.00 88.50 92 LYS A C 1
ATOM 714 O O . LYS A 1 92 ? 9.709 12.908 -9.640 1.00 88.50 92 LYS A O 1
ATOM 719 N N . PHE A 1 93 ? 11.795 13.406 -9.038 1.00 87.31 93 PHE A N 1
ATOM 720 C CA . PHE A 1 93 ? 12.396 12.222 -9.672 1.00 87.31 93 PHE A CA 1
ATOM 721 C C . PHE A 1 93 ? 11.898 10.893 -9.081 1.00 87.31 93 PHE A C 1
ATOM 723 O O . PHE A 1 93 ? 11.981 9.856 -9.736 1.00 87.31 93 PHE A O 1
ATOM 730 N N . HIS A 1 94 ? 11.379 10.926 -7.850 1.00 88.25 94 HIS A N 1
ATOM 731 C CA . HIS A 1 94 ? 10.826 9.785 -7.121 1.00 88.25 94 HIS A CA 1
ATOM 732 C C . HIS A 1 94 ? 9.367 9.471 -7.491 1.00 88.25 94 HIS A C 1
ATOM 734 O O . HIS A 1 94 ? 8.823 8.482 -7.001 1.00 88.25 94 HIS A O 1
ATOM 740 N N . TYR A 1 95 ? 8.732 10.259 -8.370 1.00 92.38 95 TYR A N 1
ATOM 741 C CA . TYR A 1 95 ? 7.403 9.964 -8.925 1.00 92.38 95 TYR A CA 1
ATOM 742 C C . TYR A 1 95 ? 7.529 8.885 -10.011 1.00 92.38 95 TYR A C 1
ATOM 744 O O . TYR A 1 95 ? 7.281 9.106 -11.193 1.00 92.38 95 TYR A O 1
ATOM 752 N N . GLN A 1 96 ? 8.003 7.711 -9.599 1.00 88.50 96 GLN A N 1
ATOM 753 C CA . GLN A 1 96 ? 8.140 6.527 -10.432 1.00 88.50 96 GLN A CA 1
ATOM 754 C C . GLN A 1 96 ? 7.151 5.484 -9.934 1.00 88.50 96 GLN A C 1
ATOM 756 O O . GLN A 1 96 ? 7.321 4.909 -8.858 1.00 88.50 96 GLN A O 1
ATOM 761 N N . PHE A 1 97 ? 6.117 5.257 -10.735 1.00 91.25 97 PHE A N 1
ATOM 762 C CA . PHE A 1 97 ? 5.041 4.325 -10.438 1.00 91.25 97 PHE A CA 1
ATOM 763 C C . PHE A 1 97 ? 5.087 3.175 -11.451 1.00 91.25 97 PHE A C 1
ATOM 765 O O . PHE A 1 97 ? 5.158 3.390 -12.659 1.00 91.25 97 PHE A O 1
ATOM 772 N N . ASN A 1 98 ? 5.117 1.947 -10.950 1.00 90.62 98 ASN A N 1
ATOM 773 C CA . ASN A 1 98 ? 5.185 0.696 -11.694 1.00 90.62 98 ASN A CA 1
ATOM 774 C C . ASN A 1 98 ? 4.306 -0.367 -10.996 1.00 90.62 98 ASN A C 1
ATOM 776 O O . ASN A 1 98 ? 3.446 -0.041 -10.181 1.00 90.62 98 ASN A O 1
ATOM 780 N N . LEU A 1 99 ? 4.466 -1.652 -11.324 1.00 91.94 99 LEU A N 1
ATOM 781 C CA . LEU A 1 99 ? 3.645 -2.717 -10.726 1.00 91.94 99 LEU A CA 1
ATOM 782 C C . LEU A 1 99 ? 3.917 -2.926 -9.226 1.00 91.94 99 LEU A C 1
ATOM 784 O O . LEU A 1 99 ? 3.096 -3.511 -8.525 1.00 91.94 99 LEU A O 1
ATOM 788 N N . ARG A 1 100 ? 5.040 -2.426 -8.697 1.00 92.75 100 ARG A N 1
ATOM 789 C CA . ARG A 1 100 ? 5.380 -2.537 -7.273 1.00 92.75 100 ARG A CA 1
ATOM 790 C C . ARG A 1 100 ? 4.326 -1.890 -6.385 1.00 92.75 100 ARG A C 1
ATOM 792 O O . ARG A 1 100 ? 4.040 -2.429 -5.324 1.00 92.75 100 ARG A O 1
ATOM 799 N N . GLU A 1 101 ? 3.735 -0.775 -6.802 1.00 94.69 101 GLU A N 1
ATOM 800 C CA . GLU A 1 101 ? 2.687 -0.119 -6.016 1.00 94.69 101 GLU A CA 1
ATOM 801 C C . GLU A 1 101 ? 1.453 -1.007 -5.888 1.00 94.69 101 GLU A C 1
ATOM 803 O O . GLU A 1 101 ? 0.937 -1.185 -4.787 1.00 94.69 101 GLU A O 1
ATOM 808 N N . MET A 1 102 ? 1.036 -1.637 -6.986 1.00 95.38 102 MET A N 1
ATOM 809 C CA . MET A 1 102 ? -0.066 -2.594 -6.963 1.00 95.38 102 MET A CA 1
ATOM 810 C C . MET A 1 102 ? 0.250 -3.810 -6.087 1.00 95.38 102 MET A C 1
ATOM 812 O O . MET A 1 102 ? -0.603 -4.249 -5.313 1.00 95.38 102 MET A O 1
ATOM 816 N N . SER A 1 103 ? 1.482 -4.325 -6.153 1.00 95.75 103 SER A N 1
ATOM 817 C CA . SER A 1 103 ? 1.938 -5.406 -5.271 1.00 95.75 103 SER A CA 1
ATOM 818 C C . SER A 1 103 ? 1.946 -4.998 -3.803 1.00 95.75 103 SER A C 1
ATOM 820 O O . SER A 1 103 ? 1.516 -5.785 -2.971 1.00 95.75 103 SER A O 1
ATOM 822 N N . ASN A 1 104 ? 2.369 -3.776 -3.477 1.00 95.69 104 ASN A N 1
ATOM 823 C CA . ASN A 1 104 ? 2.392 -3.282 -2.100 1.00 95.69 104 ASN A CA 1
ATOM 824 C C . ASN A 1 104 ? 0.978 -3.109 -1.526 1.00 95.69 104 ASN A C 1
ATOM 826 O O . ASN A 1 104 ? 0.765 -3.456 -0.366 1.00 95.69 104 ASN A O 1
ATOM 830 N N . ILE A 1 105 ? 0.028 -2.604 -2.325 1.00 97.44 105 ILE A N 1
ATOM 831 C CA . ILE A 1 105 ? -1.386 -2.493 -1.926 1.00 97.44 105 ILE A CA 1
ATOM 832 C C . ILE A 1 105 ? -1.969 -3.889 -1.715 1.00 97.44 105 ILE A C 1
ATOM 834 O O . ILE A 1 105 ? -2.558 -4.161 -0.673 1.00 97.44 105 ILE A O 1
ATOM 838 N N . SER A 1 106 ? -1.749 -4.797 -2.670 1.00 96.88 106 SER A N 1
ATOM 839 C CA . SER A 1 106 ? -2.241 -6.176 -2.577 1.00 96.88 106 SER A CA 1
ATOM 840 C C . SER A 1 106 ? -1.656 -6.900 -1.368 1.00 96.88 106 SER A C 1
ATOM 842 O O . SER A 1 106 ? -2.378 -7.565 -0.639 1.00 96.88 106 SER A O 1
ATOM 844 N N . GLN A 1 107 ? -0.364 -6.712 -1.096 1.00 95.56 107 GLN A N 1
ATOM 845 C CA . GLN A 1 107 ? 0.294 -7.269 0.080 1.00 95.56 107 GLN A CA 1
ATOM 846 C C . GLN A 1 107 ? -0.307 -6.725 1.381 1.00 95.56 107 GLN A C 1
ATOM 848 O O . GLN A 1 107 ? -0.493 -7.499 2.313 1.00 95.56 107 GLN A O 1
ATOM 853 N N . GLY A 1 108 ? -0.638 -5.431 1.442 1.00 95.62 108 GLY A N 1
ATOM 854 C CA . GLY A 1 108 ? -1.349 -4.836 2.575 1.00 95.62 108 GLY A CA 1
ATOM 855 C C . GLY A 1 108 ? -2.737 -5.446 2.787 1.00 95.62 108 GLY A C 1
ATOM 856 O O . GLY A 1 108 ? -3.084 -5.808 3.909 1.00 95.62 108 GLY A O 1
ATOM 857 N N . LEU A 1 109 ? -3.498 -5.657 1.708 1.00 97.06 109 LEU A N 1
ATOM 858 C CA . LEU A 1 109 ? -4.798 -6.342 1.753 1.00 97.06 109 LEU A CA 1
ATOM 859 C C . LEU A 1 109 ? -4.672 -7.801 2.219 1.00 97.06 109 LEU A C 1
ATOM 861 O O . LEU A 1 109 ? -5.497 -8.270 3.003 1.00 97.06 109 LEU A O 1
ATOM 865 N N . CYS A 1 110 ? -3.614 -8.504 1.809 1.00 95.94 110 CYS A N 1
ATOM 866 C CA . CYS A 1 110 ? -3.350 -9.883 2.227 1.00 95.94 110 CYS A CA 1
ATOM 867 C C . CYS A 1 110 ? -2.890 -10.019 3.693 1.00 95.94 110 CYS A C 1
ATOM 869 O O . CYS A 1 110 ? -2.636 -11.128 4.154 1.00 95.94 110 CYS A O 1
ATOM 871 N N . ARG A 1 111 ? -2.788 -8.922 4.456 1.00 94.12 111 ARG A N 1
ATOM 872 C CA . ARG A 1 111 ? -2.578 -8.968 5.918 1.00 94.12 111 ARG A CA 1
ATOM 873 C C . ARG A 1 111 ? -3.877 -9.149 6.703 1.00 94.12 111 ARG A C 1
ATOM 875 O O . ARG A 1 111 ? -3.839 -9.264 7.925 1.00 94.12 111 ARG A O 1
ATOM 882 N N . THR A 1 112 ? -5.021 -9.111 6.025 1.00 94.94 112 THR A N 1
ATOM 883 C CA . THR A 1 112 ? -6.328 -9.269 6.666 1.00 94.94 112 THR A CA 1
ATOM 884 C C . THR A 1 112 ? -6.526 -10.680 7.198 1.00 94.94 112 THR A C 1
ATOM 886 O O . THR A 1 112 ? -6.100 -11.660 6.591 1.00 94.94 112 THR A O 1
ATOM 889 N N . ILE A 1 113 ? -7.218 -10.765 8.333 1.00 93.50 113 ILE A N 1
ATOM 890 C CA . ILE A 1 113 ? -7.554 -12.012 9.019 1.00 93.50 113 ILE A CA 1
ATOM 891 C C . ILE A 1 113 ? -9.083 -12.117 9.088 1.00 93.50 113 ILE A C 1
ATOM 893 O O . ILE A 1 113 ? -9.752 -11.168 9.509 1.00 93.50 113 ILE A O 1
ATOM 897 N N . LYS A 1 114 ? -9.639 -13.258 8.666 1.00 93.75 114 LYS A N 1
ATOM 898 C CA . LYS A 1 114 ? -11.091 -13.470 8.499 1.00 93.75 114 LYS A CA 1
ATOM 899 C C . LYS A 1 114 ? -11.900 -13.229 9.777 1.00 93.75 114 LYS A C 1
ATOM 901 O O . LYS A 1 114 ? -13.015 -12.722 9.714 1.00 93.75 114 LYS A O 1
ATOM 906 N N . GLU A 1 115 ? -11.327 -13.507 10.945 1.00 92.56 115 GLU A N 1
ATOM 907 C CA . GLU A 1 115 ? -11.968 -13.292 12.245 1.00 92.56 115 GLU A CA 1
ATOM 908 C C . GLU A 1 115 ? -12.212 -11.804 12.551 1.00 92.56 115 GLU A C 1
ATOM 910 O O . GLU A 1 115 ? -13.157 -11.477 13.274 1.00 92.56 115 GLU A O 1
ATOM 915 N N . TYR A 1 116 ? -11.395 -10.910 11.982 1.00 92.31 116 TYR A N 1
ATOM 916 C CA . TYR A 1 116 ? -11.429 -9.464 12.231 1.00 92.31 116 TYR A CA 1
ATOM 917 C C . TYR A 1 116 ? -12.075 -8.670 11.086 1.00 92.31 116 TYR A C 1
ATOM 919 O O . TYR A 1 116 ? -12.610 -7.585 11.314 1.00 92.31 116 TYR A O 1
ATOM 927 N N . TYR A 1 117 ? -12.083 -9.212 9.866 1.00 94.75 117 TYR A N 1
ATOM 928 C CA . TYR A 1 117 ? -12.642 -8.568 8.673 1.00 94.75 117 TYR A CA 1
ATOM 929 C C . TYR A 1 117 ? -13.927 -9.261 8.210 1.00 94.75 117 TYR A C 1
ATOM 931 O O . TYR A 1 117 ? -13.936 -9.984 7.218 1.00 94.75 117 TYR A O 1
ATOM 939 N N . LYS A 1 118 ? -15.026 -9.000 8.927 1.00 94.06 118 LYS A N 1
ATOM 940 C CA . LYS A 1 118 ? -16.354 -9.589 8.652 1.00 94.06 118 LYS A CA 1
ATOM 941 C C . LYS A 1 118 ? -17.249 -8.747 7.744 1.00 94.06 118 LYS A C 1
ATOM 943 O O . LYS A 1 118 ? -18.245 -9.225 7.218 1.00 94.06 118 LYS A O 1
ATOM 948 N N . GLN A 1 119 ? -16.930 -7.462 7.591 1.00 95.12 119 GLN A N 1
ATOM 949 C CA . GLN A 1 119 ? -17.758 -6.516 6.845 1.00 95.12 119 GLN A CA 1
ATOM 950 C C . GLN A 1 119 ? -16.996 -5.940 5.644 1.00 95.12 119 GLN A C 1
ATOM 952 O O . GLN A 1 119 ? -15.844 -5.525 5.810 1.00 95.12 119 GLN A O 1
ATOM 957 N N . PRO A 1 120 ? -17.635 -5.815 4.462 1.00 96.31 120 PRO A N 1
ATOM 958 C CA . PRO A 1 120 ? -17.019 -5.216 3.273 1.00 96.31 120 PRO A CA 1
ATOM 959 C C . PRO A 1 120 ? -16.464 -3.806 3.507 1.00 96.31 120 PRO A C 1
ATOM 961 O O . PRO A 1 120 ? -15.413 -3.458 2.968 1.00 96.31 120 PRO A O 1
ATOM 964 N N . ILE A 1 121 ? -17.124 -3.014 4.363 1.00 96.31 121 ILE A N 1
ATOM 965 C CA . ILE A 1 121 ? -16.686 -1.658 4.711 1.00 96.31 121 ILE A CA 1
ATOM 966 C C . ILE A 1 121 ? -15.278 -1.629 5.311 1.00 96.31 121 ILE A C 1
ATOM 968 O O . ILE A 1 121 ? -14.480 -0.756 4.975 1.00 96.31 121 ILE A O 1
ATOM 972 N N . ALA A 1 122 ? -14.941 -2.600 6.164 1.00 95.62 122 ALA A N 1
ATOM 973 C CA . ALA A 1 122 ? -13.636 -2.667 6.811 1.00 95.62 122 ALA A CA 1
ATOM 974 C C . ALA A 1 122 ? -12.529 -2.905 5.777 1.00 95.62 122 ALA A C 1
ATOM 976 O O . ALA A 1 122 ? -11.459 -2.298 5.854 1.00 95.62 122 ALA A O 1
ATOM 977 N N . LEU A 1 123 ? -12.814 -3.733 4.767 1.00 96.62 123 LEU A N 1
ATOM 978 C CA . LEU A 1 123 ? -11.890 -4.014 3.675 1.00 96.62 123 LEU A CA 1
ATOM 979 C C . LEU A 1 123 ? -11.748 -2.818 2.720 1.00 96.62 123 LEU A C 1
ATOM 981 O O . LEU A 1 123 ? -10.636 -2.502 2.303 1.00 96.62 123 LEU A O 1
ATOM 985 N N . ALA A 1 124 ? -12.839 -2.098 2.434 1.00 97.44 124 ALA A N 1
ATOM 986 C CA . ALA A 1 124 ? -12.795 -0.860 1.651 1.00 97.44 124 ALA A CA 1
ATOM 987 C C . ALA A 1 124 ? -11.990 0.246 2.362 1.00 97.44 124 ALA A C 1
ATOM 989 O O . ALA A 1 124 ? -11.158 0.907 1.740 1.00 97.44 124 ALA A O 1
ATOM 990 N N . ARG A 1 125 ? -12.173 0.410 3.681 1.00 97.50 125 ARG A N 1
ATOM 991 C CA . ARG A 1 125 ? -11.372 1.332 4.507 1.00 97.50 125 ARG A CA 1
ATOM 992 C C . ARG A 1 125 ? -9.892 0.953 4.496 1.00 97.50 125 ARG A C 1
ATOM 994 O O . ARG A 1 125 ? -9.039 1.824 4.334 1.00 97.50 125 ARG A O 1
ATOM 1001 N N . LEU A 1 126 ? -9.578 -0.339 4.613 1.00 97.56 126 LEU A N 1
ATOM 1002 C CA . LEU A 1 126 ? -8.202 -0.819 4.498 1.00 97.56 126 LEU A CA 1
ATOM 1003 C C . LEU A 1 126 ? -7.603 -0.517 3.119 1.00 97.56 126 LEU A C 1
ATOM 1005 O O . LEU A 1 126 ? -6.480 -0.026 3.041 1.00 97.56 126 LEU A O 1
ATOM 1009 N N . TRP A 1 127 ? -8.353 -0.753 2.043 1.00 98.25 127 TRP A N 1
ATOM 1010 C CA . TRP A 1 127 ? -7.908 -0.421 0.691 1.00 98.25 127 TRP A CA 1
ATOM 1011 C C . TRP A 1 127 ? -7.567 1.067 0.555 1.00 98.25 127 TRP A C 1
ATOM 1013 O O . TRP A 1 127 ? -6.487 1.404 0.071 1.00 98.25 127 TRP A O 1
ATOM 1023 N N . VAL A 1 128 ? -8.427 1.960 1.061 1.00 98.12 128 VAL A N 1
ATOM 1024 C CA . VAL A 1 128 ? -8.147 3.404 1.076 1.00 98.12 128 VAL A CA 1
ATOM 1025 C C . VAL A 1 128 ? -6.862 3.707 1.847 1.00 98.12 128 VAL A C 1
ATOM 1027 O O . VAL A 1 128 ? -6.016 4.449 1.343 1.00 98.12 128 VAL A O 1
ATOM 1030 N N . HIS A 1 129 ? -6.697 3.129 3.042 1.00 97.62 129 HIS A N 1
ATOM 1031 C CA . HIS A 1 129 ? -5.498 3.321 3.857 1.00 97.62 129 HIS A CA 1
ATOM 1032 C C . HIS A 1 129 ? -4.239 2.935 3.073 1.00 97.62 129 HIS A C 1
ATOM 1034 O O . HIS A 1 129 ? -3.305 3.731 2.969 1.00 97.62 129 HIS A O 1
ATOM 1040 N N . GLU A 1 130 ? -4.237 1.747 2.470 1.00 97.69 130 GLU A N 1
ATOM 1041 C CA . GLU A 1 130 ? -3.116 1.223 1.691 1.00 97.69 130 GLU A CA 1
ATOM 1042 C C . GLU A 1 130 ? -2.805 2.081 0.458 1.00 97.69 130 GLU A C 1
ATOM 1044 O O . GLU A 1 130 ? -1.640 2.389 0.195 1.00 97.69 130 GLU A O 1
ATOM 1049 N N . CYS A 1 131 ? -3.824 2.564 -0.256 1.00 97.94 131 CYS A N 1
ATOM 1050 C CA . CYS A 1 131 ? -3.630 3.500 -1.362 1.00 97.94 131 CYS A CA 1
ATOM 1051 C C . CYS A 1 131 ? -2.993 4.822 -0.904 1.00 97.94 131 CYS A C 1
ATOM 1053 O O . CYS A 1 131 ? -2.087 5.325 -1.574 1.00 97.94 131 CYS A O 1
ATOM 1055 N N . GLU A 1 132 ? -3.413 5.377 0.237 1.00 97.19 132 GLU A N 1
ATOM 1056 C CA . GLU A 1 132 ? -2.787 6.580 0.793 1.00 97.19 132 GLU A CA 1
ATOM 1057 C C . GLU A 1 132 ? -1.327 6.326 1.197 1.00 97.19 132 GLU A C 1
ATOM 1059 O O . GLU A 1 132 ? -0.449 7.124 0.867 1.00 97.19 132 GLU A O 1
ATOM 1064 N N . ARG A 1 133 ? -1.034 5.201 1.859 1.00 96.00 133 ARG A N 1
ATOM 1065 C CA . ARG A 1 133 ? 0.341 4.871 2.271 1.00 96.00 133 ARG A CA 1
ATOM 1066 C C . ARG A 1 133 ? 1.267 4.637 1.075 1.00 96.00 133 ARG A C 1
ATOM 1068 O O . ARG A 1 133 ? 2.437 5.009 1.116 1.00 96.00 133 ARG A O 1
ATOM 1075 N N . VAL A 1 134 ? 0.768 4.019 0.005 1.00 95.75 134 VAL A N 1
ATOM 1076 C CA . VAL A 1 134 ? 1.591 3.664 -1.161 1.00 95.75 134 VAL A CA 1
ATOM 1077 C C . VAL A 1 134 ? 1.801 4.845 -2.109 1.00 95.75 134 VAL A C 1
ATOM 1079 O O . VAL A 1 134 ? 2.916 5.010 -2.616 1.00 95.75 134 VAL A O 1
ATOM 1082 N N . PHE A 1 135 ? 0.767 5.658 -2.343 1.00 96.38 135 PHE A N 1
ATOM 1083 C CA . PHE A 1 135 ? 0.814 6.770 -3.296 1.00 96.38 135 PHE A CA 1
ATOM 1084 C C . PHE A 1 135 ? 0.923 8.135 -2.616 1.00 96.38 135 PHE A C 1
ATOM 1086 O O . PHE A 1 135 ? 1.854 8.885 -2.909 1.00 96.38 135 PHE A O 1
ATOM 1093 N N . ARG A 1 136 ? -0.012 8.462 -1.715 1.00 95.44 136 ARG A N 1
ATOM 1094 C CA . ARG A 1 136 ? -0.152 9.810 -1.138 1.00 95.44 136 ARG A CA 1
ATOM 1095 C C . ARG A 1 136 ? 1.076 10.231 -0.344 1.00 95.44 136 ARG A C 1
ATOM 1097 O O . ARG A 1 136 ? 1.505 11.371 -0.468 1.00 95.44 136 ARG A O 1
ATOM 1104 N N . ASP A 1 137 ? 1.675 9.309 0.409 1.00 92.94 137 ASP A N 1
ATOM 1105 C CA . ASP A 1 137 ? 2.884 9.579 1.203 1.00 92.94 137 ASP A CA 1
ATOM 1106 C C . ASP A 1 137 ? 4.120 9.928 0.348 1.00 92.94 137 ASP A C 1
ATOM 1108 O O . ASP A 1 137 ? 5.095 10.454 0.882 1.00 92.94 137 ASP A O 1
ATOM 1112 N N . ARG A 1 138 ? 4.095 9.678 -0.971 1.00 92.50 138 ARG A N 1
ATOM 1113 C CA . ARG A 1 138 ? 5.165 10.107 -1.892 1.00 92.50 138 ARG A CA 1
ATOM 1114 C C . ARG A 1 138 ? 4.968 11.519 -2.426 1.00 92.50 138 ARG A C 1
ATOM 1116 O O . ARG A 1 138 ? 5.889 12.046 -3.041 1.00 92.50 138 ARG A O 1
ATOM 1123 N N . MET A 1 139 ? 3.786 12.106 -2.257 1.00 92.69 139 MET A N 1
ATOM 1124 C CA . MET A 1 139 ? 3.486 13.422 -2.806 1.00 92.69 139 MET A CA 1
ATOM 1125 C C . MET A 1 139 ? 4.199 14.503 -1.994 1.00 92.69 139 MET A C 1
ATOM 1127 O O . MET A 1 139 ? 4.171 14.488 -0.766 1.00 92.69 139 MET A O 1
ATOM 1131 N N . VAL A 1 140 ? 4.832 15.452 -2.681 1.00 89.50 140 VAL A N 1
ATOM 1132 C CA . VAL A 1 140 ? 5.614 16.521 -2.033 1.00 89.50 140 VAL A CA 1
ATOM 1133 C C . VAL A 1 140 ? 4.760 17.755 -1.755 1.00 89.50 140 VAL A C 1
ATOM 1135 O O . VAL A 1 140 ? 4.877 18.369 -0.700 1.00 89.50 140 VAL A O 1
ATOM 1138 N N . ASN A 1 141 ? 3.900 18.122 -2.706 1.00 91.31 141 ASN A N 1
ATOM 1139 C CA . ASN A 1 141 ? 3.161 19.381 -2.675 1.00 91.31 141 ASN A CA 1
ATOM 1140 C C . ASN A 1 141 ? 1.703 19.148 -2.273 1.00 91.31 141 ASN A C 1
ATOM 1142 O O . ASN A 1 141 ? 1.090 18.176 -2.714 1.00 91.31 141 ASN A O 1
ATOM 1146 N N . GLU A 1 142 ? 1.108 20.102 -1.558 1.00 94.12 142 GLU A N 1
ATOM 1147 C CA . GLU A 1 142 ? -0.312 20.048 -1.180 1.00 94.12 142 GLU A CA 1
ATOM 1148 C C . GLU A 1 142 ? -1.241 19.930 -2.393 1.00 94.12 142 GLU A C 1
ATOM 1150 O O . GLU A 1 142 ? -2.191 19.158 -2.360 1.00 94.12 142 GLU A O 1
ATOM 1155 N N . ALA A 1 143 ? -0.930 20.613 -3.499 1.00 95.62 143 ALA A N 1
ATOM 1156 C CA . ALA A 1 143 ? -1.704 20.507 -4.737 1.00 95.62 143 ALA A CA 1
ATOM 1157 C C . ALA A 1 143 ? -1.700 19.081 -5.324 1.00 95.62 143 ALA A C 1
ATOM 1159 O O . ALA A 1 143 ? -2.721 18.611 -5.824 1.00 95.62 143 ALA A O 1
ATOM 1160 N N . ASP A 1 144 ? -0.569 18.368 -5.240 1.00 95.31 144 ASP A N 1
ATOM 1161 C CA . ASP A 1 144 ? -0.494 16.974 -5.692 1.00 95.31 144 ASP A CA 1
ATOM 1162 C C . ASP A 1 144 ? -1.288 16.059 -4.752 1.00 95.31 144 ASP A C 1
ATOM 1164 O O . ASP A 1 144 ? -1.979 15.153 -5.217 1.00 95.31 144 ASP A O 1
ATOM 1168 N N . MET A 1 145 ? -1.212 16.311 -3.438 1.00 96.06 145 MET A N 1
ATOM 1169 C CA . MET A 1 145 ? -1.987 15.576 -2.434 1.00 96.06 145 MET A CA 1
ATOM 1170 C C . MET A 1 145 ? -3.491 15.756 -2.654 1.00 96.06 145 MET A C 1
ATOM 1172 O O . MET A 1 145 ? -4.205 14.762 -2.702 1.00 96.06 145 MET A O 1
ATOM 1176 N N . GLN A 1 146 ? -3.957 16.989 -2.868 1.00 97.44 146 GLN A N 1
ATOM 1177 C CA . GLN A 1 146 ? -5.363 17.292 -3.155 1.00 97.44 146 GLN A CA 1
ATOM 1178 C C . GLN A 1 146 ? -5.833 16.596 -4.436 1.00 97.44 146 GLN A C 1
ATOM 1180 O O . GLN A 1 146 ? -6.853 15.913 -4.430 1.00 97.44 146 GLN A O 1
ATOM 1185 N N . LYS A 1 147 ? -5.044 16.677 -5.513 1.00 97.56 147 LYS A N 1
ATOM 1186 C CA . LYS A 1 147 ? -5.366 16.003 -6.776 1.00 97.56 147 LYS A CA 1
ATOM 1187 C C . LYS A 1 147 ? -5.407 14.477 -6.631 1.00 97.56 147 LYS A C 1
ATOM 1189 O O . LYS A 1 147 ? -6.251 13.814 -7.230 1.00 97.56 147 LYS A O 1
ATOM 1194 N N . PHE A 1 148 ? -4.502 13.901 -5.839 1.00 98.06 148 PHE A N 1
ATOM 1195 C CA . PHE A 1 148 ? -4.561 12.479 -5.506 1.00 98.06 148 PHE A CA 1
ATOM 1196 C C . PHE A 1 148 ? -5.824 12.148 -4.702 1.00 98.06 148 PHE A C 1
ATOM 1198 O O . PHE A 1 148 ? -6.489 11.158 -5.006 1.00 98.06 148 PHE A O 1
ATOM 1205 N N . ASP A 1 149 ? -6.164 12.974 -3.712 1.00 97.50 149 ASP A N 1
ATOM 1206 C CA . ASP A 1 149 ? -7.341 12.789 -2.864 1.00 97.50 149 ASP A CA 1
ATOM 1207 C C . ASP A 1 149 ? -8.634 12.814 -3.696 1.00 97.50 149 ASP A C 1
ATOM 1209 O O . ASP A 1 149 ? -9.501 11.967 -3.479 1.00 97.50 149 ASP A O 1
ATOM 1213 N N . GLU A 1 150 ? -8.723 13.676 -4.715 1.00 98.00 150 GLU A N 1
ATOM 1214 C CA . GLU A 1 150 ? -9.822 13.698 -5.694 1.00 98.00 150 GLU A CA 1
ATOM 1215 C C . GLU A 1 150 ? -9.927 12.388 -6.491 1.00 98.00 150 GLU A C 1
ATOM 1217 O O . GLU A 1 150 ? -11.007 11.796 -6.577 1.00 98.00 150 GLU A O 1
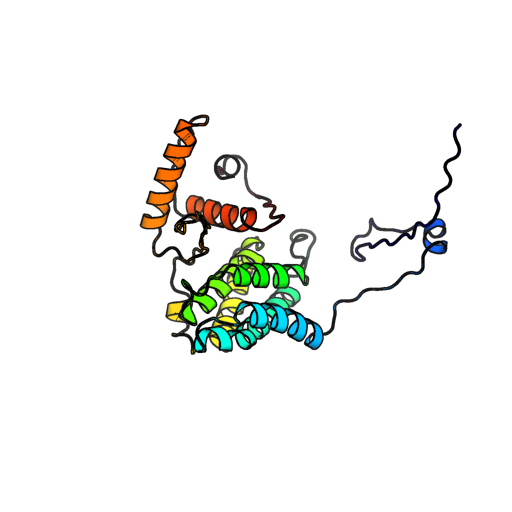ATOM 1222 N N . PHE A 1 151 ? -8.814 11.901 -7.055 1.00 98.31 151 PHE A N 1
ATOM 1223 C CA . PHE A 1 151 ? -8.798 10.638 -7.804 1.00 98.31 151 PHE A CA 1
ATOM 1224 C C . PHE A 1 151 ? -9.177 9.454 -6.928 1.00 98.31 151 PHE A C 1
ATOM 1226 O O . PHE A 1 151 ? -10.006 8.628 -7.318 1.00 98.31 151 PHE A O 1
ATOM 1233 N N . ARG A 1 152 ? -8.592 9.386 -5.731 1.00 97.88 152 ARG A N 1
ATOM 1234 C CA . ARG A 1 152 ? -8.882 8.348 -4.752 1.00 97.88 152 ARG A CA 1
ATOM 1235 C C . ARG A 1 152 ? -10.358 8.386 -4.379 1.00 97.88 152 ARG A C 1
ATOM 1237 O O . ARG A 1 152 ? -11.002 7.348 -4.457 1.00 97.88 152 ARG A O 1
ATOM 1244 N N . PHE A 1 153 ? -10.907 9.551 -4.033 1.00 97.81 153 PHE A N 1
ATOM 1245 C CA . PHE A 1 153 ? -12.315 9.697 -3.656 1.00 97.81 153 PHE A CA 1
ATOM 1246 C C . PHE A 1 153 ? -13.263 9.263 -4.782 1.00 97.81 153 PHE A C 1
ATOM 1248 O O . PHE A 1 153 ? -14.204 8.504 -4.539 1.00 97.81 153 PHE A O 1
ATOM 1255 N N . ALA A 1 154 ? -12.995 9.688 -6.021 1.00 98.06 154 ALA A N 1
ATOM 1256 C CA . ALA A 1 154 ? -13.798 9.311 -7.182 1.00 98.06 154 ALA A CA 1
ATOM 1257 C C . ALA A 1 154 ? -13.802 7.790 -7.414 1.00 98.06 154 ALA A C 1
ATOM 1259 O O . ALA A 1 154 ? -14.865 7.203 -7.633 1.00 98.06 154 ALA A O 1
ATOM 1260 N N . VAL A 1 155 ? -12.636 7.142 -7.311 1.00 98.25 155 VAL A N 1
ATOM 1261 C CA . VAL A 1 155 ? -12.507 5.682 -7.432 1.00 98.25 155 VAL A CA 1
ATOM 1262 C C . VAL A 1 155 ? -13.210 4.983 -6.265 1.00 98.25 155 VAL A C 1
ATOM 1264 O O . VAL A 1 155 ? -13.993 4.064 -6.499 1.00 98.25 155 VAL A O 1
ATOM 1267 N N . THR A 1 156 ? -13.016 5.438 -5.021 1.00 97.81 156 THR A N 1
ATOM 1268 C CA . THR A 1 156 ? -13.687 4.853 -3.850 1.00 97.81 156 THR A CA 1
ATOM 1269 C C . THR A 1 156 ? -15.202 4.884 -4.016 1.00 97.81 156 THR A C 1
ATOM 1271 O O . THR A 1 156 ? -15.863 3.862 -3.848 1.00 97.81 156 THR A O 1
ATOM 1274 N N . LYS A 1 157 ? -15.754 6.039 -4.401 1.00 97.25 157 LYS A N 1
ATOM 1275 C CA . LYS A 1 157 ? -17.193 6.200 -4.620 1.00 97.25 157 LYS A CA 1
ATOM 1276 C C . LYS A 1 157 ? -17.697 5.324 -5.769 1.00 97.25 157 LYS A C 1
ATOM 1278 O O . LYS A 1 157 ? -18.773 4.751 -5.684 1.00 97.25 157 LYS A O 1
ATOM 1283 N N . LYS A 1 158 ? -16.925 5.179 -6.844 1.00 97.69 158 LYS A N 1
ATOM 1284 C CA . LYS A 1 158 ? -17.322 4.340 -7.981 1.00 97.69 158 LYS A CA 1
ATOM 1285 C C . LYS A 1 158 ? -17.443 2.857 -7.613 1.00 97.69 158 LYS A C 1
ATOM 1287 O O . LYS A 1 158 ? -18.364 2.202 -8.092 1.00 97.69 158 LYS A O 1
ATOM 1292 N N . TYR A 1 159 ? -16.520 2.328 -6.808 1.00 97.56 159 TYR A N 1
ATOM 1293 C CA . TYR A 1 159 ? -16.427 0.882 -6.560 1.00 97.56 159 TYR A CA 1
ATOM 1294 C C . TYR A 1 159 ? -17.004 0.419 -5.220 1.00 97.56 159 TYR A C 1
ATOM 1296 O O . TYR A 1 159 ? -17.393 -0.744 -5.118 1.00 97.56 159 TYR A O 1
ATOM 1304 N N . PHE A 1 160 ? -17.055 1.287 -4.206 1.00 97.00 160 PHE A N 1
ATOM 1305 C CA . PHE A 1 160 ? -17.347 0.887 -2.825 1.00 97.00 160 PHE A CA 1
ATOM 1306 C C . PHE A 1 160 ? -18.505 1.651 -2.168 1.00 97.00 160 PHE A C 1
ATOM 1308 O O . PHE A 1 160 ? -18.744 1.455 -0.981 1.00 97.00 160 PHE A O 1
ATOM 1315 N N . ASP A 1 161 ? -19.245 2.504 -2.883 1.00 93.75 161 ASP A N 1
ATOM 1316 C CA . ASP A 1 161 ? -20.350 3.274 -2.275 1.00 93.75 161 ASP A CA 1
ATOM 1317 C C . ASP A 1 161 ? -21.471 2.376 -1.719 1.00 93.75 161 ASP A C 1
ATOM 1319 O O . ASP A 1 161 ? -22.114 2.704 -0.725 1.00 93.75 161 ASP A O 1
ATOM 1323 N N . ASP A 1 162 ? -21.635 1.174 -2.272 1.00 92.94 162 ASP A N 1
ATOM 1324 C CA . ASP A 1 162 ? -22.569 0.159 -1.777 1.00 92.94 162 ASP A CA 1
ATOM 1325 C C . ASP A 1 162 ? -22.074 -0.603 -0.531 1.00 92.94 162 ASP A C 1
ATOM 1327 O O . ASP A 1 162 ? -22.828 -1.363 0.070 1.00 92.94 162 ASP A O 1
ATOM 1331 N N . CYS A 1 163 ? -20.833 -0.380 -0.090 1.00 90.25 163 CYS A N 1
ATOM 1332 C CA . CYS A 1 163 ? -20.226 -1.047 1.066 1.00 90.25 163 CYS A CA 1
ATOM 1333 C C . CYS A 1 163 ? -20.473 -0.298 2.389 1.00 90.25 163 CYS A C 1
ATOM 1335 O O . CYS A 1 163 ? -19.668 -0.419 3.304 1.00 90.25 163 CYS A O 1
ATOM 1337 N N . GLY A 1 164 ? -21.549 0.488 2.499 1.00 85.00 164 GLY A N 1
ATOM 1338 C CA . GLY A 1 164 ? -21.872 1.303 3.685 1.00 85.00 164 GLY A CA 1
ATOM 1339 C C . GLY A 1 164 ? -21.794 2.819 3.470 1.00 85.00 164 GLY A C 1
ATOM 1340 O O . GLY A 1 164 ? -21.968 3.577 4.423 1.00 85.00 164 GLY A O 1
ATOM 1341 N N . GLY A 1 165 ? -21.579 3.263 2.228 1.00 91.38 165 GLY A N 1
ATOM 1342 C CA . GLY A 1 165 ? -21.556 4.670 1.838 1.00 91.38 165 GLY A CA 1
ATOM 1343 C C . GLY A 1 165 ? -20.182 5.326 1.961 1.00 91.38 165 GLY A C 1
ATOM 1344 O O . GLY A 1 165 ? -19.409 5.065 2.889 1.00 91.38 165 GLY A O 1
ATOM 1345 N N . ILE A 1 166 ? -19.892 6.240 1.032 1.00 93.06 166 ILE A N 1
ATOM 1346 C CA . ILE A 1 166 ? -18.606 6.950 0.970 1.00 93.06 166 ILE A CA 1
ATOM 1347 C C . ILE A 1 166 ? -18.230 7.669 2.277 1.00 93.06 166 ILE A C 1
ATOM 1349 O O . ILE A 1 166 ? -17.060 7.678 2.650 1.00 93.06 166 ILE A O 1
ATOM 1353 N N . THR A 1 167 ? -19.208 8.211 3.011 1.00 92.88 167 THR A N 1
ATOM 1354 C CA . THR A 1 167 ? -18.976 8.929 4.275 1.00 92.88 167 THR A CA 1
ATOM 1355 C C . THR A 1 167 ? -18.361 8.029 5.342 1.00 92.88 167 THR A C 1
ATOM 1357 O O . THR A 1 167 ? -17.419 8.432 6.015 1.00 92.88 167 THR A O 1
ATOM 1360 N N . ALA A 1 168 ? -18.855 6.796 5.474 1.00 93.88 168 ALA A N 1
ATOM 1361 C CA . ALA A 1 168 ? -18.344 5.849 6.459 1.00 93.88 168 ALA A CA 1
ATOM 1362 C C . ALA A 1 168 ? -16.981 5.268 6.038 1.00 93.88 168 ALA A C 1
ATOM 1364 O O . ALA A 1 168 ? -16.151 4.921 6.877 1.00 93.88 168 ALA A O 1
ATOM 1365 N N . ILE A 1 169 ? -16.699 5.200 4.734 1.00 94.69 169 ILE A N 1
ATOM 1366 C CA . ILE A 1 169 ? -15.391 4.765 4.225 1.00 94.69 169 ILE A CA 1
ATOM 1367 C C . ILE A 1 169 ? -14.323 5.853 4.418 1.00 94.69 169 ILE A C 1
ATOM 1369 O O . ILE A 1 169 ? -13.181 5.529 4.735 1.00 94.69 169 ILE A O 1
ATOM 1373 N N . ASP A 1 170 ? -14.680 7.129 4.256 1.00 93.00 170 ASP A N 1
ATOM 1374 C CA . ASP A 1 170 ? -13.745 8.259 4.381 1.00 93.00 170 ASP A CA 1
ATOM 1375 C C . ASP A 1 170 ? -13.657 8.839 5.807 1.00 93.00 170 ASP A C 1
ATOM 1377 O O . ASP A 1 170 ? -12.892 9.771 6.057 1.00 93.00 170 ASP A O 1
ATOM 1381 N N . GLU A 1 171 ? -14.405 8.275 6.763 1.00 93.81 171 GLU A N 1
ATOM 1382 C CA . GLU A 1 171 ? -14.370 8.689 8.168 1.00 93.81 171 GLU A CA 1
ATOM 1383 C C . GLU A 1 171 ? -12.945 8.602 8.743 1.00 93.81 171 GLU A C 1
ATOM 1385 O O . GLU A 1 171 ? -12.253 7.583 8.601 1.00 93.81 171 GLU A O 1
ATOM 1390 N N . ARG A 1 172 ? -12.521 9.677 9.418 1.00 92.75 172 ARG A N 1
ATOM 1391 C CA . ARG A 1 172 ? -11.209 9.809 10.062 1.00 92.75 172 ARG A CA 1
ATOM 1392 C C . ARG A 1 172 ? -11.329 9.581 11.577 1.00 92.75 172 ARG A C 1
ATOM 1394 O O . ARG A 1 172 ? -12.321 10.010 12.157 1.00 92.75 172 ARG A O 1
ATOM 1401 N N . PRO A 1 173 ? -10.307 8.999 12.232 1.00 93.19 173 PRO A N 1
ATOM 1402 C CA . PRO A 1 173 ? -8.999 8.615 11.689 1.00 93.19 173 PRO A CA 1
ATOM 1403 C C . PRO A 1 173 ? -9.030 7.365 10.799 1.00 93.19 173 PRO A C 1
ATOM 1405 O O . PRO A 1 173 ? -9.820 6.448 10.999 1.00 93.19 173 PRO A O 1
ATOM 1408 N N . LEU A 1 174 ? -8.122 7.319 9.817 1.00 93.81 174 LEU A N 1
ATOM 1409 C CA . LEU A 1 174 ? -7.913 6.150 8.956 1.00 93.81 174 LEU A CA 1
ATOM 1410 C C . LEU A 1 174 ? -6.516 5.566 9.188 1.00 93.81 174 LEU A C 1
ATOM 1412 O O . LEU A 1 174 ? -5.605 5.700 8.367 1.00 93.81 174 LEU A O 1
ATOM 1416 N N . LEU A 1 175 ? -6.349 4.952 10.354 1.00 93.56 175 LEU A N 1
ATOM 1417 C CA . LEU A 1 175 ? -5.084 4.384 10.810 1.00 93.56 175 LEU A CA 1
ATOM 1418 C C . LEU A 1 175 ? -5.242 2.880 10.972 1.00 93.56 175 LEU A C 1
ATOM 1420 O O . LEU A 1 175 ? -6.175 2.430 11.631 1.00 93.56 175 LEU A O 1
ATOM 1424 N N . MET A 1 176 ? -4.326 2.127 10.372 1.00 94.81 176 MET A N 1
ATOM 1425 C CA . MET A 1 176 ? -4.258 0.674 10.475 1.00 94.81 176 MET A CA 1
ATOM 1426 C C . MET A 1 176 ? -2.928 0.310 11.126 1.00 94.81 176 MET A C 1
ATOM 1428 O O . MET A 1 176 ? -1.877 0.800 10.704 1.00 94.81 176 MET A O 1
ATOM 1432 N N . THR A 1 177 ? -2.966 -0.530 12.152 1.00 94.56 177 THR A N 1
ATOM 1433 C CA . THR A 1 177 ? -1.783 -0.936 12.921 1.00 94.56 177 THR A CA 1
ATOM 1434 C C . THR A 1 177 ? -1.852 -2.417 13.261 1.00 94.56 177 THR A C 1
ATOM 1436 O O . THR A 1 177 ? -2.918 -3.021 13.227 1.00 94.56 177 THR A O 1
ATOM 1439 N N . SER A 1 178 ? -0.697 -3.008 13.551 1.00 92.69 178 SER A N 1
ATOM 1440 C CA . SER A 1 178 ? -0.534 -4.422 13.914 1.00 92.69 178 SER A CA 1
ATOM 1441 C C . SER A 1 178 ? -0.309 -4.648 15.409 1.00 92.69 178 SER A C 1
ATOM 1443 O O . SER A 1 178 ? -0.498 -5.749 15.902 1.00 92.69 178 SER A O 1
ATOM 1445 N N . PHE A 1 179 ? 0.093 -3.604 16.135 1.00 91.56 179 PHE A N 1
ATOM 1446 C CA . PHE A 1 179 ? 0.551 -3.686 17.525 1.00 91.56 179 PHE A CA 1
ATOM 1447 C C . PHE A 1 179 ? -0.538 -3.377 18.562 1.00 91.56 179 PHE A C 1
ATOM 1449 O O . PHE A 1 179 ? -0.262 -3.360 19.758 1.00 91.56 179 PHE A O 1
ATOM 1456 N N . MET A 1 180 ? -1.762 -3.073 18.122 1.00 89.88 180 MET A N 1
ATOM 1457 C CA . MET A 1 180 ? -2.875 -2.756 19.029 1.00 89.88 180 MET A CA 1
ATOM 1458 C C . MET A 1 180 ? -3.585 -4.006 19.541 1.00 89.88 180 MET A C 1
ATOM 1460 O O . MET A 1 180 ? -4.163 -3.985 20.625 1.00 89.88 180 MET A O 1
ATOM 1464 N N . VAL A 1 181 ? -3.575 -5.075 18.746 1.00 86.69 181 VAL A N 1
ATOM 1465 C CA . VAL A 1 181 ? -4.265 -6.327 19.040 1.00 86.69 181 VAL A CA 1
ATOM 1466 C C . VAL A 1 181 ? -3.304 -7.473 18.747 1.00 86.69 181 VAL A C 1
ATOM 1468 O O . VAL A 1 181 ? -2.885 -7.649 17.604 1.00 86.69 181 VAL A O 1
ATOM 1471 N N . SER A 1 182 ? -3.001 -8.261 19.776 1.00 78.81 182 SER A N 1
ATOM 1472 C CA . SER A 1 182 ? -2.300 -9.542 19.653 1.00 78.81 182 SER A CA 1
ATOM 1473 C C . SER A 1 182 ? -3.282 -10.687 19.886 1.00 78.81 182 SER A C 1
ATOM 1475 O O . SER A 1 182 ? -4.173 -10.593 20.737 1.00 78.81 182 SER A O 1
ATOM 1477 N N . THR A 1 183 ? -3.135 -11.774 19.132 1.00 82.50 183 THR A N 1
ATOM 1478 C CA . THR A 1 183 ? -3.855 -13.026 19.408 1.00 82.50 183 THR A CA 1
ATOM 1479 C C . THR A 1 183 ? -3.219 -13.770 20.597 1.00 82.50 183 THR A C 1
ATOM 1481 O O . THR A 1 183 ? -2.119 -13.416 21.020 1.00 82.50 183 THR A O 1
ATOM 1484 N N . PRO A 1 184 ? -3.856 -14.824 21.149 1.00 78.38 184 PRO A N 1
ATOM 1485 C CA . PRO A 1 184 ? -3.250 -15.660 22.196 1.00 78.38 184 PRO A CA 1
ATOM 1486 C C . PRO A 1 184 ? -1.909 -16.304 21.806 1.00 78.38 184 PRO A C 1
ATOM 1488 O O . PRO A 1 184 ? -1.131 -16.669 22.679 1.00 78.38 184 PRO A O 1
ATOM 1491 N N . GLU A 1 185 ? -1.647 -16.438 20.505 1.00 81.75 185 GLU A N 1
ATOM 1492 C CA . GLU A 1 185 ? -0.384 -16.936 19.942 1.00 81.75 185 GLU A CA 1
ATOM 1493 C C . GLU A 1 185 ? 0.619 -15.804 19.651 1.00 81.75 185 GLU A C 1
ATOM 1495 O O . GLU A 1 185 ? 1.620 -16.021 18.976 1.00 81.75 185 GLU A O 1
ATOM 1500 N N . ASP A 1 186 ? 0.331 -14.593 20.135 1.00 80.00 186 ASP A N 1
ATOM 1501 C CA . ASP A 1 186 ? 1.108 -13.369 19.927 1.00 80.00 186 ASP A CA 1
ATOM 1502 C C . ASP A 1 186 ? 1.322 -13.017 18.445 1.00 80.00 186 ASP A C 1
ATOM 1504 O O . ASP A 1 186 ? 2.343 -12.465 18.037 1.00 80.00 186 ASP A O 1
ATOM 1508 N N . VAL A 1 187 ? 0.326 -13.340 17.609 1.00 82.44 187 VAL A N 1
ATOM 1509 C CA . VAL A 1 187 ? 0.317 -12.948 16.198 1.00 82.44 187 VAL A CA 1
ATOM 1510 C C . VAL A 1 187 ? -0.265 -11.534 16.090 1.00 82.44 187 VAL A C 1
ATOM 1512 O O . VAL A 1 187 ? -1.418 -11.330 16.491 1.00 82.44 187 VAL A O 1
ATOM 1515 N N . PRO A 1 188 ? 0.482 -10.557 15.536 1.00 87.81 188 PRO A N 1
ATOM 1516 C CA . PRO A 1 188 ? -0.006 -9.195 15.353 1.00 87.81 188 PRO A CA 1
ATOM 1517 C C . PRO A 1 188 ? -1.196 -9.151 14.390 1.00 87.81 188 PRO A C 1
ATOM 1519 O O . PRO A 1 188 ? -1.128 -9.676 13.274 1.00 87.81 188 PRO A O 1
ATOM 1522 N N . VAL A 1 189 ? -2.277 -8.484 14.788 1.00 92.38 189 VAL A N 1
ATOM 1523 C CA . VAL A 1 189 ? -3.480 -8.343 13.960 1.00 92.38 189 VAL A CA 1
ATOM 1524 C C . VAL A 1 189 ? -3.487 -6.970 13.315 1.00 92.38 189 VAL A C 1
ATOM 1526 O O . VAL A 1 189 ? -3.548 -5.951 13.997 1.00 92.38 189 VAL A O 1
ATOM 1529 N N . TYR A 1 190 ? -3.457 -6.933 11.984 1.00 9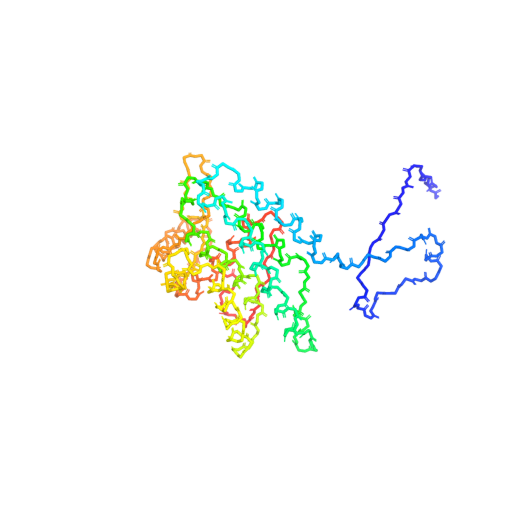4.69 190 TYR A N 1
ATOM 1530 C CA . TYR A 1 190 ? -3.531 -5.678 11.247 1.00 94.69 190 TYR A CA 1
ATOM 1531 C C . TYR A 1 190 ? -4.975 -5.167 11.222 1.00 94.69 190 TYR A C 1
ATOM 1533 O O . TYR A 1 190 ? -5.808 -5.743 10.531 1.00 94.69 190 TYR A O 1
ATOM 1541 N N . CYS A 1 191 ? -5.288 -4.129 11.999 1.00 93.00 191 CYS A N 1
ATOM 1542 C CA . CYS A 1 191 ? -6.655 -3.630 12.166 1.00 93.00 191 CYS A CA 1
ATOM 1543 C C . CYS A 1 191 ? -6.728 -2.108 12.338 1.00 93.00 191 CYS A C 1
ATOM 1545 O O . CYS A 1 191 ? -5.734 -1.439 12.629 1.00 93.00 191 CYS A O 1
ATOM 1547 N N . ALA A 1 192 ? -7.934 -1.564 12.164 1.00 93.50 192 ALA A N 1
ATOM 1548 C CA . ALA A 1 192 ? -8.195 -0.139 12.305 1.00 93.50 192 ALA A CA 1
ATOM 1549 C C . ALA A 1 192 ? -8.122 0.313 13.768 1.00 93.50 192 ALA A C 1
ATOM 1551 O O . ALA A 1 192 ? -8.642 -0.354 14.663 1.00 93.50 192 ALA A O 1
ATOM 1552 N N . VAL A 1 193 ? -7.547 1.493 13.994 1.00 93.50 193 VAL A N 1
ATOM 1553 C CA . VAL A 1 193 ? -7.557 2.149 15.304 1.00 93.50 193 VAL A CA 1
ATOM 1554 C C . VAL A 1 193 ? -8.752 3.103 15.382 1.00 93.50 193 VAL A C 1
ATOM 1556 O O . VAL A 1 193 ? -8.885 3.952 14.500 1.00 93.50 193 VAL A O 1
ATOM 1559 N N . PRO A 1 194 ? -9.619 2.997 16.408 1.00 90.56 194 PRO A N 1
ATOM 1560 C CA . PRO A 1 194 ? -10.865 3.759 16.454 1.00 90.56 194 PRO A CA 1
ATOM 1561 C C . PRO A 1 194 ? -10.640 5.256 16.687 1.00 90.56 194 PRO A C 1
ATOM 1563 O O . PRO A 1 194 ? -11.278 6.075 16.036 1.00 90.56 194 PRO A O 1
ATOM 1566 N N . THR A 1 195 ? -9.731 5.630 17.595 1.00 93.75 195 THR A N 1
ATOM 1567 C CA . THR A 1 195 ? -9.464 7.038 17.916 1.00 93.75 195 THR A CA 1
ATOM 1568 C C . THR A 1 195 ? -7.989 7.295 18.222 1.00 93.75 195 THR A C 1
ATOM 1570 O O . THR A 1 195 ? -7.230 6.379 18.558 1.00 93.75 195 THR A O 1
ATOM 1573 N N . TYR A 1 196 ? -7.572 8.561 18.127 1.00 94.19 196 TYR A N 1
ATOM 1574 C CA . TYR A 1 196 ? -6.205 8.966 18.461 1.00 94.19 196 TYR A CA 1
ATOM 1575 C C . TYR A 1 196 ? -5.895 8.821 19.954 1.00 94.19 196 TYR A C 1
ATOM 1577 O O . TYR A 1 196 ? -4.745 8.583 20.300 1.00 94.19 196 TYR A O 1
ATOM 1585 N N . GLU A 1 197 ? -6.882 8.920 20.845 1.00 94.50 197 GLU A N 1
ATOM 1586 C CA . GLU A 1 197 ? -6.687 8.749 22.291 1.00 94.50 197 GLU A CA 1
ATOM 1587 C C . GLU A 1 197 ? -6.306 7.305 22.627 1.00 94.50 197 GLU A C 1
ATOM 1589 O O . GLU A 1 197 ? -5.400 7.069 23.428 1.00 94.50 197 GLU A O 1
ATOM 1594 N N . VAL A 1 198 ? -6.964 6.340 21.974 1.00 94.31 198 VAL A N 1
ATOM 1595 C CA . VAL A 1 198 ? -6.655 4.912 22.120 1.00 94.31 198 VAL A CA 1
ATOM 1596 C C . VAL A 1 198 ? -5.253 4.617 21.588 1.00 94.31 198 VAL A C 1
ATOM 1598 O O . VAL A 1 198 ? -4.479 3.934 22.260 1.00 94.31 198 VAL A O 1
ATOM 1601 N N . LEU A 1 199 ? -4.899 5.184 20.428 1.00 95.31 199 LEU A N 1
ATOM 1602 C CA . LEU A 1 199 ? -3.551 5.073 19.870 1.00 95.31 199 LEU A CA 1
ATOM 1603 C C . LEU A 1 199 ? -2.498 5.674 20.805 1.00 95.31 199 LEU A C 1
ATOM 1605 O O . LEU A 1 199 ? -1.478 5.046 21.074 1.00 95.31 199 LEU A O 1
ATOM 1609 N N . LYS A 1 200 ? -2.758 6.882 21.312 1.00 95.50 200 LYS A N 1
ATOM 1610 C CA . LYS A 1 200 ? -1.835 7.613 22.177 1.00 95.50 200 LYS A CA 1
ATOM 1611 C C . LYS A 1 200 ? -1.523 6.821 23.434 1.00 95.50 200 LYS A C 1
ATOM 1613 O O . LYS A 1 200 ? -0.357 6.644 23.751 1.00 95.50 200 LYS A O 1
ATOM 1618 N N . LYS A 1 201 ? -2.552 6.293 24.102 1.00 94.69 201 LYS A N 1
ATOM 1619 C CA . LYS A 1 201 ? -2.371 5.479 25.307 1.00 94.69 201 LYS A CA 1
ATOM 1620 C C . LYS A 1 201 ? -1.468 4.271 25.040 1.00 94.69 201 LYS A C 1
ATOM 1622 O O . LYS A 1 201 ? -0.524 4.049 25.787 1.00 94.69 201 LYS A O 1
ATOM 1627 N N . ALA A 1 202 ? -1.729 3.530 23.963 1.00 94.44 202 ALA A N 1
ATOM 1628 C CA . ALA A 1 202 ? -0.922 2.364 23.610 1.00 94.44 202 ALA A CA 1
ATOM 1629 C C . ALA A 1 202 ? 0.537 2.733 23.294 1.00 94.44 202 ALA A C 1
ATOM 1631 O O . ALA A 1 202 ? 1.456 2.025 23.701 1.00 94.44 202 ALA A O 1
ATOM 1632 N N . LEU A 1 203 ? 0.761 3.850 22.597 1.00 94.75 203 LEU A N 1
ATOM 1633 C CA . LEU A 1 203 ? 2.107 4.329 22.288 1.00 94.75 203 LEU A CA 1
ATOM 1634 C C . LEU A 1 203 ? 2.840 4.876 23.521 1.00 94.75 203 LEU A C 1
ATOM 1636 O O . LEU A 1 203 ? 4.035 4.635 23.649 1.00 94.75 203 LEU A O 1
ATOM 1640 N N . ASP A 1 204 ? 2.147 5.560 24.435 1.00 94.62 204 ASP A N 1
ATOM 1641 C CA . ASP A 1 204 ? 2.718 6.026 25.706 1.00 94.62 204 ASP A CA 1
ATOM 1642 C C . ASP A 1 204 ? 3.153 4.832 26.576 1.00 94.62 204 ASP A C 1
ATOM 1644 O O . ASP A 1 204 ? 4.236 4.851 27.162 1.00 94.62 204 ASP A O 1
ATOM 1648 N N . ASP A 1 205 ? 2.348 3.765 26.624 1.00 93.38 205 ASP A N 1
ATOM 1649 C CA . ASP A 1 205 ? 2.696 2.532 27.340 1.00 93.38 205 ASP A CA 1
ATOM 1650 C C . ASP A 1 205 ? 3.906 1.828 26.690 1.00 93.38 205 ASP A C 1
ATOM 1652 O O . ASP A 1 205 ? 4.834 1.422 2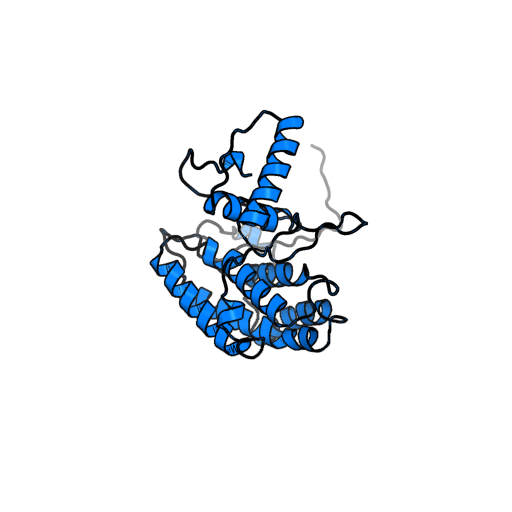7.391 1.00 93.38 205 ASP A O 1
ATOM 1656 N N . LYS A 1 206 ? 3.967 1.774 25.352 1.00 92.12 206 LYS A N 1
ATOM 1657 C CA . LYS A 1 206 ? 5.125 1.236 24.614 1.00 92.12 206 LYS A CA 1
ATOM 1658 C C . LYS A 1 206 ? 6.389 2.084 24.772 1.00 92.12 206 LYS A C 1
ATOM 1660 O O . LYS A 1 206 ? 7.487 1.538 24.835 1.00 92.12 206 LYS A O 1
ATOM 1665 N N . LEU A 1 207 ? 6.257 3.406 24.869 1.00 92.62 207 LEU A N 1
ATOM 1666 C CA . LEU A 1 207 ? 7.380 4.307 25.129 1.00 92.62 207 LEU A CA 1
ATOM 1667 C C . LEU A 1 207 ? 7.951 4.093 26.536 1.00 92.62 207 LEU A C 1
ATOM 1669 O O . LEU A 1 207 ? 9.168 4.115 26.712 1.00 92.62 207 LEU A O 1
ATOM 1673 N N . ARG A 1 208 ? 7.090 3.851 27.533 1.00 93.19 208 ARG A N 1
ATOM 1674 C CA . ARG A 1 208 ? 7.531 3.481 28.887 1.00 93.19 208 ARG A CA 1
ATOM 1675 C C . 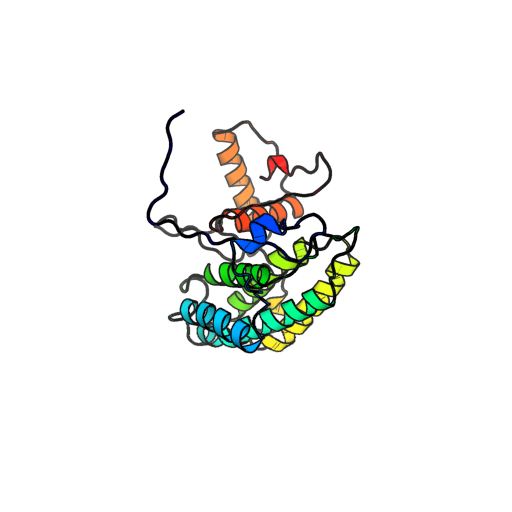ARG A 1 208 ? 8.309 2.169 28.875 1.00 93.19 208 ARG A C 1
ATOM 1677 O O . ARG A 1 208 ? 9.430 2.154 29.367 1.00 93.19 208 ARG A O 1
ATOM 1684 N N . GLU A 1 209 ? 7.766 1.132 28.237 1.00 92.69 209 GLU A N 1
ATOM 1685 C CA . GLU A 1 209 ? 8.434 -0.169 28.068 1.00 92.69 209 GLU A CA 1
ATOM 1686 C C . GLU A 1 209 ? 9.807 -0.019 27.383 1.00 92.69 209 GLU A C 1
ATOM 1688 O O . GLU A 1 209 ? 10.811 -0.576 27.828 1.00 92.69 209 GLU A O 1
ATOM 1693 N N . TYR A 1 210 ? 9.887 0.806 26.333 1.00 91.88 210 TYR A N 1
ATOM 1694 C CA . TYR A 1 210 ? 11.151 1.101 25.662 1.00 91.88 210 TYR A CA 1
ATOM 1695 C C . TYR A 1 210 ? 12.163 1.774 26.601 1.00 91.88 210 TYR A C 1
ATOM 1697 O O . TYR A 1 210 ? 13.326 1.363 26.639 1.00 91.88 210 TYR A O 1
ATOM 1705 N N . ASN A 1 211 ? 11.725 2.781 27.363 1.00 93.56 211 ASN A N 1
ATOM 1706 C CA . ASN A 1 211 ? 12.559 3.549 28.293 1.00 93.56 211 ASN A CA 1
ATOM 1707 C C . ASN A 1 211 ? 13.040 2.730 29.505 1.00 93.56 211 ASN A C 1
ATOM 1709 O O . ASN A 1 211 ? 14.006 3.129 30.151 1.00 93.56 211 ASN A O 1
ATOM 1713 N N . GLU A 1 212 ? 12.401 1.599 29.815 1.00 94.56 212 GLU A N 1
ATOM 1714 C CA . GLU A 1 212 ? 12.882 0.658 30.837 1.00 94.56 212 GLU A CA 1
ATOM 1715 C C . GLU A 1 212 ? 14.110 -0.136 30.366 1.00 94.56 212 GLU A C 1
ATOM 1717 O O . GLU A 1 212 ? 14.974 -0.475 31.174 1.00 94.56 212 GLU A O 1
ATOM 1722 N N . SER A 1 213 ? 14.202 -0.418 29.062 1.00 92.31 213 SER A N 1
ATOM 1723 C CA . SER A 1 213 ? 15.255 -1.268 28.480 1.00 92.31 213 SER A CA 1
ATOM 1724 C C . SER A 1 213 ? 16.341 -0.490 27.729 1.00 92.31 213 SER A C 1
ATOM 1726 O O . SER A 1 213 ? 17.422 -1.025 27.479 1.00 92.31 213 SER A O 1
ATOM 1728 N N . ASN A 1 214 ? 16.069 0.759 27.347 1.00 91.50 214 ASN A N 1
ATOM 1729 C CA . ASN A 1 214 ? 16.928 1.574 26.490 1.00 91.50 214 ASN A CA 1
ATOM 1730 C C . ASN A 1 214 ? 17.169 2.966 27.087 1.00 91.50 214 ASN A C 1
ATOM 1732 O O . ASN A 1 214 ? 16.605 3.343 28.111 1.00 91.50 214 ASN A O 1
ATOM 1736 N N . ALA A 1 215 ? 18.022 3.756 26.428 1.00 88.25 215 ALA A N 1
ATOM 1737 C CA . ALA A 1 215 ? 18.230 5.150 26.798 1.00 88.25 215 ALA A CA 1
ATOM 1738 C C . ALA A 1 215 ? 16.907 5.931 26.738 1.00 88.25 215 ALA A C 1
ATOM 1740 O O . ALA A 1 215 ? 16.198 5.884 25.732 1.00 88.25 215 ALA A O 1
ATOM 1741 N N . VAL A 1 216 ? 16.610 6.657 27.819 1.00 86.31 216 VAL A N 1
ATOM 1742 C CA . VAL A 1 216 ? 15.342 7.369 27.996 1.00 86.31 216 VAL A CA 1
ATOM 1743 C C . VAL A 1 216 ? 15.125 8.385 26.876 1.00 86.31 216 VAL A C 1
ATOM 1745 O O . VAL A 1 216 ? 15.949 9.276 26.657 1.00 86.31 216 VAL A O 1
ATOM 1748 N N . MET A 1 217 ? 13.978 8.272 26.211 1.00 88.19 217 MET A N 1
ATOM 1749 C CA . MET A 1 217 ? 13.465 9.241 25.252 1.00 88.19 217 MET A CA 1
ATOM 1750 C C . MET A 1 217 ? 12.250 9.956 25.850 1.00 88.19 217 MET A C 1
ATOM 1752 O O . MET A 1 217 ? 11.230 9.328 26.140 1.00 88.19 217 MET A O 1
ATOM 1756 N N . ASP A 1 218 ? 12.349 11.275 26.010 1.00 85.06 218 ASP A N 1
ATOM 1757 C CA . ASP A 1 218 ? 11.241 12.130 26.449 1.00 85.06 218 ASP A CA 1
ATOM 1758 C C . ASP A 1 218 ? 10.475 12.656 25.227 1.00 85.06 218 ASP A C 1
ATOM 1760 O O . ASP A 1 218 ? 10.686 13.774 24.748 1.00 85.06 218 ASP A O 1
ATOM 1764 N N . LEU A 1 219 ? 9.658 11.783 24.631 1.00 87.12 219 LEU A N 1
ATOM 1765 C CA . LEU A 1 219 ? 8.883 12.099 23.434 1.00 87.12 219 LEU A CA 1
ATOM 1766 C C . LEU A 1 219 ? 7.470 12.541 23.800 1.00 87.12 219 LEU A C 1
ATOM 1768 O O . LEU A 1 219 ? 6.700 11.800 24.403 1.00 87.12 219 LEU A O 1
ATOM 1772 N N . VAL A 1 220 ? 7.087 13.724 23.323 1.00 87.69 220 VAL A N 1
ATOM 1773 C CA . VAL A 1 220 ? 5.693 14.171 23.353 1.00 87.69 220 VAL A CA 1
ATOM 1774 C C . VAL A 1 220 ? 4.997 13.699 22.078 1.00 87.69 220 VAL A C 1
ATOM 1776 O O . VAL A 1 220 ? 5.255 14.209 20.987 1.00 87.69 220 VAL A O 1
ATOM 1779 N N . LEU A 1 221 ? 4.091 12.729 22.209 1.00 88.94 221 LEU A N 1
ATOM 1780 C CA . LEU A 1 221 ? 3.348 12.161 21.082 1.00 88.94 221 LEU A CA 1
ATOM 1781 C C . LEU A 1 221 ? 2.145 13.037 20.698 1.00 88.94 221 LEU A C 1
ATOM 1783 O O . LEU A 1 221 ? 1.049 12.923 21.252 1.00 88.94 221 LEU A O 1
ATOM 1787 N N . PHE A 1 222 ? 2.354 13.923 19.724 1.00 90.56 222 PHE A N 1
ATOM 1788 C CA . PHE A 1 222 ? 1.286 14.645 19.023 1.00 90.56 222 PHE A CA 1
ATOM 1789 C C . PHE A 1 222 ? 0.766 13.840 17.822 1.00 90.56 222 PHE A C 1
ATOM 1791 O O . PHE A 1 222 ? 1.372 12.858 17.397 1.00 90.56 222 PHE A O 1
ATOM 1798 N N . GLN A 1 223 ? -0.362 14.267 17.247 1.00 92.25 223 GLN A N 1
ATOM 1799 C CA . GLN A 1 223 ? -1.082 13.533 16.198 1.00 92.25 223 GLN A CA 1
ATOM 1800 C C . GLN A 1 223 ? -0.188 13.083 15.034 1.00 92.25 223 GLN A C 1
ATOM 1802 O O . GLN A 1 223 ? -0.171 11.905 14.688 1.00 92.25 223 GLN A O 1
ATOM 1807 N N . GLN A 1 224 ? 0.615 13.991 14.476 1.00 89.81 224 GLN A N 1
ATOM 1808 C CA . GLN A 1 224 ? 1.514 13.658 13.367 1.00 89.81 224 GLN A CA 1
ATOM 1809 C C . GLN A 1 224 ? 2.607 12.658 13.769 1.00 89.81 224 GLN A C 1
ATOM 1811 O O . GLN A 1 224 ? 2.947 11.787 12.973 1.00 89.81 224 GLN A O 1
ATOM 1816 N N . ALA A 1 225 ? 3.144 12.740 14.993 1.00 92.06 225 ALA A N 1
ATOM 1817 C CA . ALA A 1 225 ? 4.129 11.774 15.481 1.00 92.06 225 ALA A CA 1
ATOM 1818 C C . ALA A 1 225 ? 3.522 10.365 15.554 1.00 92.06 225 ALA A C 1
ATOM 1820 O O . ALA A 1 225 ? 4.128 9.410 15.070 1.00 92.06 225 ALA A O 1
ATOM 1821 N N . MET A 1 226 ? 2.289 10.251 16.059 1.00 94.19 226 MET A N 1
ATOM 1822 C CA . MET A 1 226 ? 1.562 8.981 16.087 1.00 94.19 226 MET A CA 1
ATOM 1823 C C . MET A 1 226 ? 1.328 8.435 14.676 1.00 94.19 226 MET A C 1
ATOM 1825 O O . MET A 1 226 ? 1.602 7.267 14.412 1.00 94.19 226 MET A O 1
ATOM 1829 N N . GLU A 1 227 ? 0.900 9.278 13.733 1.00 93.56 227 GLU A N 1
ATOM 1830 C CA . GLU A 1 227 ? 0.749 8.860 12.338 1.00 93.56 227 GLU A CA 1
ATOM 1831 C C . GLU A 1 227 ? 2.067 8.370 11.735 1.00 93.56 227 GLU A C 1
ATOM 1833 O O . GLU A 1 227 ? 2.081 7.339 11.063 1.00 93.56 227 GLU A O 1
ATOM 1838 N N . HIS A 1 228 ? 3.180 9.059 11.987 1.00 93.12 228 HIS A N 1
ATOM 1839 C CA . HIS A 1 228 ? 4.491 8.621 11.518 1.00 93.12 228 HIS A CA 1
ATOM 1840 C C . HIS A 1 228 ? 4.884 7.258 12.089 1.00 93.12 228 HIS A C 1
ATOM 1842 O O . HIS A 1 228 ? 5.299 6.400 11.312 1.00 93.12 228 HIS A O 1
ATOM 1848 N N . ILE A 1 229 ? 4.673 7.022 13.387 1.00 94.19 229 ILE A N 1
ATOM 1849 C CA . ILE A 1 229 ? 4.928 5.713 14.007 1.00 94.19 229 ILE A CA 1
ATOM 1850 C C . ILE A 1 229 ? 4.083 4.630 13.327 1.00 94.19 229 ILE A C 1
ATOM 1852 O O . ILE A 1 229 ? 4.617 3.598 12.930 1.00 94.19 229 ILE A O 1
ATOM 1856 N N . THR A 1 230 ? 2.785 4.872 13.103 1.00 94.56 230 THR A N 1
ATOM 1857 C CA . THR A 1 230 ? 1.927 3.878 12.428 1.00 94.56 230 THR A CA 1
ATOM 1858 C C . THR A 1 230 ? 2.375 3.579 10.995 1.00 94.56 230 THR A C 1
ATOM 1860 O O . THR A 1 230 ? 2.342 2.424 10.571 1.00 94.56 230 THR A O 1
ATOM 1863 N N . ARG A 1 231 ? 2.862 4.588 10.256 1.00 94.25 231 ARG A N 1
ATOM 1864 C CA . ARG A 1 231 ? 3.421 4.406 8.906 1.00 94.25 231 ARG A CA 1
ATOM 1865 C C . ARG A 1 231 ? 4.707 3.582 8.943 1.00 94.25 231 ARG A C 1
ATOM 1867 O O . ARG A 1 231 ? 4.869 2.693 8.111 1.00 94.25 231 ARG A O 1
ATOM 1874 N N . ILE A 1 232 ? 5.595 3.859 9.901 1.00 94.62 232 ILE A N 1
ATOM 1875 C CA . ILE A 1 232 ? 6.850 3.119 10.090 1.00 94.62 232 ILE A CA 1
ATOM 1876 C C . ILE A 1 232 ? 6.542 1.663 10.430 1.00 94.62 232 ILE A C 1
ATOM 1878 O O . ILE A 1 232 ? 6.978 0.780 9.694 1.00 94.62 232 ILE A O 1
ATOM 1882 N N . ALA A 1 233 ? 5.718 1.417 11.451 1.00 93.88 233 ALA A N 1
ATOM 1883 C CA . ALA A 1 233 ? 5.303 0.073 11.848 1.00 93.88 233 ALA A CA 1
ATOM 1884 C C . ALA A 1 233 ? 4.712 -0.703 10.660 1.00 93.88 233 ALA A C 1
ATOM 1886 O O . ALA A 1 233 ? 5.171 -1.797 10.340 1.00 93.88 233 ALA A O 1
ATOM 1887 N N . ARG A 1 234 ? 3.791 -0.088 9.899 1.00 94.44 234 ARG A N 1
ATOM 1888 C CA . ARG A 1 234 ? 3.207 -0.703 8.695 1.00 94.44 234 ARG A CA 1
ATOM 1889 C C . ARG A 1 234 ? 4.259 -1.115 7.665 1.00 94.44 234 ARG A C 1
ATOM 1891 O O . ARG A 1 234 ? 4.058 -2.121 6.990 1.00 94.44 234 ARG A O 1
ATOM 1898 N N . ILE A 1 235 ? 5.327 -0.334 7.482 1.00 93.94 235 ILE A N 1
ATOM 1899 C CA . ILE A 1 235 ? 6.403 -0.656 6.532 1.00 93.94 235 ILE A CA 1
ATOM 1900 C C . ILE A 1 235 ? 7.287 -1.780 7.075 1.00 93.94 235 ILE A C 1
ATOM 1902 O O . ILE A 1 235 ? 7.603 -2.688 6.312 1.00 93.94 235 ILE A O 1
ATOM 1906 N N . ILE A 1 236 ? 7.675 -1.725 8.349 1.00 93.00 236 ILE A N 1
ATOM 1907 C CA . ILE A 1 236 ? 8.592 -2.694 8.969 1.00 93.00 236 ILE A CA 1
ATOM 1908 C C . ILE A 1 236 ? 7.943 -4.070 9.146 1.00 93.00 236 ILE A C 1
ATOM 1910 O O . ILE A 1 236 ? 8.616 -5.082 8.967 1.00 93.00 236 ILE A O 1
ATOM 1914 N N . ASP A 1 237 ? 6.634 -4.122 9.387 1.00 91.06 237 ASP A N 1
ATOM 1915 C CA . ASP A 1 237 ? 5.891 -5.385 9.473 1.00 91.06 237 ASP A CA 1
ATOM 1916 C C . ASP A 1 237 ? 5.881 -6.181 8.162 1.00 91.06 237 ASP A C 1
ATOM 1918 O O . ASP A 1 237 ? 5.578 -7.376 8.155 1.00 91.06 237 ASP A O 1
ATOM 1922 N N . LEU A 1 238 ? 6.143 -5.532 7.023 1.00 89.38 238 LEU A N 1
ATOM 1923 C CA . LEU A 1 238 ? 6.188 -6.231 5.750 1.00 89.38 238 LEU A CA 1
ATOM 1924 C C . LEU A 1 238 ? 7.502 -7.002 5.601 1.00 89.38 238 LEU A C 1
ATOM 1926 O O . LEU A 1 238 ? 8.579 -6.474 5.891 1.00 89.38 238 LEU A O 1
ATOM 1930 N N . PRO A 1 239 ? 7.468 -8.222 5.038 1.00 87.62 239 PRO A N 1
ATOM 1931 C CA . PRO A 1 239 ? 8.688 -8.956 4.751 1.00 87.62 239 PRO A CA 1
ATOM 1932 C C . PRO A 1 239 ? 9.552 -8.153 3.776 1.00 87.62 239 PRO A C 1
ATOM 1934 O O . PRO A 1 239 ? 9.104 -7.778 2.690 1.00 87.62 239 PRO A O 1
ATOM 1937 N N . ARG A 1 240 ? 10.814 -7.917 4.160 1.00 87.69 240 ARG A N 1
ATOM 1938 C CA . ARG A 1 240 ? 11.770 -7.067 3.421 1.00 87.69 240 ARG A CA 1
ATOM 1939 C C . ARG A 1 240 ? 11.318 -5.600 3.302 1.00 87.69 240 ARG A C 1
ATOM 1941 O O . ARG A 1 240 ? 11.719 -4.903 2.364 1.00 87.69 240 ARG A O 1
ATOM 1948 N N . GLY A 1 241 ? 10.500 -5.139 4.244 1.00 87.88 241 GLY A N 1
ATOM 1949 C CA . GLY A 1 241 ? 10.107 -3.748 4.395 1.00 87.88 241 GLY A CA 1
ATOM 1950 C C . GLY A 1 241 ? 11.296 -2.857 4.734 1.00 87.88 241 GLY A C 1
ATOM 1951 O O . GLY A 1 241 ? 12.115 -3.190 5.582 1.00 87.88 241 GLY A O 1
ATOM 1952 N N . ASN A 1 242 ? 11.411 -1.729 4.036 1.00 91.50 242 ASN A N 1
ATOM 1953 C CA . ASN A 1 242 ? 12.440 -0.725 4.283 1.00 91.50 242 ASN A CA 1
ATOM 1954 C C . ASN A 1 242 ? 11.803 0.659 4.162 1.00 91.50 242 ASN A C 1
ATOM 1956 O O . ASN A 1 242 ? 11.168 0.958 3.147 1.00 91.50 242 ASN A O 1
ATOM 1960 N N . ALA A 1 243 ? 11.968 1.495 5.186 1.00 90.94 243 ALA A N 1
ATOM 1961 C CA . ALA A 1 243 ? 11.425 2.847 5.219 1.00 90.94 243 ALA A CA 1
ATOM 1962 C C . ALA A 1 243 ? 12.533 3.880 4.978 1.00 90.94 243 ALA A C 1
ATOM 1964 O O . ALA A 1 243 ? 13.575 3.849 5.628 1.00 90.94 243 ALA A O 1
ATOM 1965 N N . MET A 1 244 ? 12.293 4.825 4.066 1.00 90.00 244 MET A N 1
ATOM 1966 C CA . MET A 1 244 ? 13.132 6.013 3.902 1.00 90.00 244 MET A CA 1
ATOM 1967 C C . MET A 1 244 ? 12.395 7.217 4.487 1.00 90.00 244 MET A C 1
ATOM 1969 O O . MET A 1 244 ? 11.384 7.656 3.942 1.00 90.00 244 MET A O 1
ATOM 1973 N N . LEU A 1 245 ? 12.895 7.750 5.602 1.00 90.62 245 LEU A N 1
ATOM 1974 C CA . LEU A 1 245 ? 12.276 8.875 6.302 1.00 90.62 245 LEU A CA 1
ATOM 1975 C C . LEU A 1 245 ? 12.910 10.194 5.844 1.00 90.62 245 LEU A C 1
ATOM 1977 O O . LEU A 1 245 ? 14.026 10.526 6.234 1.00 90.62 245 LEU A O 1
ATOM 1981 N N . VAL A 1 246 ? 12.190 10.961 5.023 1.00 87.62 246 VAL A N 1
ATOM 1982 C CA . VAL A 1 246 ? 12.687 12.219 4.440 1.00 87.62 246 VAL A CA 1
ATOM 1983 C C . VAL A 1 246 ? 12.112 13.424 5.176 1.00 87.62 246 VAL A C 1
ATOM 1985 O O . VAL A 1 246 ? 10.900 13.548 5.340 1.00 87.62 246 VAL A O 1
ATOM 1988 N N . GLY A 1 247 ? 12.970 14.335 5.635 1.00 85.44 247 GLY A N 1
ATOM 1989 C CA . GLY A 1 247 ? 12.561 15.653 6.117 1.00 85.44 247 GLY A CA 1
ATOM 1990 C C . GLY A 1 247 ? 13.680 16.404 6.833 1.00 85.44 247 GLY A C 1
ATOM 1991 O O . GLY A 1 247 ? 14.813 15.938 6.887 1.00 85.44 247 GLY A O 1
ATOM 1992 N N . VAL A 1 248 ? 13.352 17.575 7.378 1.00 88.56 248 VAL A N 1
ATOM 1993 C CA . VAL A 1 248 ? 14.329 18.482 8.003 1.00 88.56 248 VAL A CA 1
ATOM 1994 C C . VAL A 1 248 ? 14.935 17.862 9.270 1.00 88.56 248 VAL A C 1
ATOM 1996 O O . VAL A 1 248 ? 14.246 17.158 10.017 1.00 88.56 248 VAL A O 1
ATOM 1999 N N . GLY A 1 249 ? 16.222 18.119 9.521 1.00 88.25 249 GLY A N 1
ATOM 2000 C CA . GLY A 1 249 ? 16.899 17.704 10.754 1.00 88.25 249 GLY A CA 1
ATOM 2001 C C . GLY A 1 249 ? 16.194 18.242 12.006 1.00 88.25 249 GLY A C 1
ATOM 2002 O O . GLY A 1 249 ? 15.633 19.333 11.983 1.00 88.25 249 GLY A O 1
ATOM 2003 N N . GLY A 1 250 ? 16.175 17.455 13.084 1.00 83.12 250 GLY A N 1
ATOM 2004 C CA . GLY A 1 250 ? 15.491 17.817 14.337 1.00 83.12 250 GLY A CA 1
ATOM 2005 C C . GLY A 1 250 ? 13.984 17.528 14.369 1.00 83.12 250 GLY A C 1
ATOM 2006 O O . GLY A 1 250 ? 13.345 17.734 15.390 1.00 83.12 250 GLY A O 1
ATOM 2007 N N . SER A 1 251 ? 13.406 16.979 13.297 1.00 83.75 251 SER A N 1
ATOM 2008 C CA . SER A 1 251 ? 11.977 16.610 13.236 1.00 83.75 251 SER A CA 1
ATOM 2009 C C . SER A 1 251 ? 11.612 15.294 13.949 1.00 83.75 251 SER A C 1
ATOM 2011 O O . SER A 1 251 ? 10.556 14.728 13.684 1.00 83.75 251 SER A O 1
ATOM 2013 N N . GLY A 1 252 ? 12.494 14.762 14.801 1.00 83.12 252 GLY A N 1
ATOM 2014 C CA . GLY A 1 252 ? 12.240 13.552 15.595 1.00 83.12 252 GLY A CA 1
ATOM 2015 C C . GLY A 1 252 ? 12.288 12.220 14.837 1.00 83.12 252 GLY A C 1
ATOM 2016 O O . GLY A 1 252 ? 12.098 11.181 15.449 1.00 83.12 252 GLY A O 1
ATOM 2017 N N . LYS A 1 253 ? 12.589 12.199 13.529 1.00 85.69 253 LYS A N 1
ATOM 2018 C CA . LYS A 1 253 ? 12.569 10.966 12.707 1.00 85.69 253 LYS A CA 1
ATOM 2019 C C . LYS A 1 253 ? 13.453 9.835 13.230 1.00 85.69 253 LYS A C 1
ATOM 2021 O O . LYS A 1 253 ? 13.062 8.688 13.108 1.00 85.69 253 LYS A O 1
ATOM 2026 N N . GLN A 1 254 ? 14.610 10.169 13.802 1.00 84.94 254 GLN A N 1
ATOM 2027 C CA . GLN A 1 254 ? 15.521 9.194 14.409 1.00 84.94 254 GLN A CA 1
ATOM 2028 C C . GLN A 1 254 ? 14.968 8.612 15.716 1.00 84.94 254 GLN A C 1
ATOM 2030 O O . GLN A 1 254 ? 15.288 7.489 16.065 1.00 84.94 254 GLN A O 1
ATOM 2035 N N . SER A 1 255 ? 14.160 9.378 16.448 1.00 86.50 255 SER A N 1
ATOM 2036 C CA . SER A 1 255 ? 13.550 8.923 17.699 1.00 86.50 255 SER A CA 1
ATOM 2037 C C . SER A 1 255 ? 12.277 8.108 17.467 1.00 86.50 255 SER A C 1
ATOM 2039 O O . SER A 1 255 ? 11.868 7.364 18.346 1.00 86.50 255 SER A O 1
ATOM 2041 N N . LEU A 1 256 ? 11.627 8.281 16.310 1.00 86.06 256 LEU A N 1
ATOM 2042 C CA . LEU A 1 256 ? 10.400 7.568 15.939 1.00 86.06 256 LEU A CA 1
ATOM 2043 C C . LEU A 1 256 ? 10.655 6.262 15.165 1.00 86.06 256 LEU A C 1
ATOM 2045 O O . LEU A 1 256 ? 9.706 5.503 14.973 1.00 86.06 256 LEU A O 1
ATOM 2049 N N . SER A 1 257 ? 11.873 6.053 14.653 1.00 81.31 257 SER A N 1
ATOM 2050 C CA . SER A 1 257 ? 12.288 4.851 13.912 1.00 81.31 257 SER A CA 1
ATOM 2051 C C . SER A 1 257 ? 12.744 3.744 14.844 1.00 81.31 257 SER A C 1
ATOM 2053 O O . SER A 1 257 ? 12.318 2.595 14.611 1.00 81.31 257 SER A O 1
#

Sequence (257 aa):
IVLKEIVNCQYTACMNPTAGSFNITPRMQRQFVTLAVQMPGPEIVRSVYFQIIDGHLNGFDADVAKMSNKLVDATIELHRLVMNNFLPSAVKFHYQFNLREMSNISQGLCRTIKEYYKQPIALARLWVHECERVFRDRMVNEADMQKFDEFRFAVTKKYFDDCGGITAIDERPLLMTSFMVSTPEDVPVYCAVPTYEVLKKALDDKLREYNESNAVMDLVLFQQAMEHITRIARIIDLPRGNAMLVGVGGSGKQSLS

Radius of gyration: 21.98 Å; chains: 1; bounding box: 71×46×59 Å